Protein AF-A0A817BI21-F1 (afdb_monomer_lite)

Radius of gyration: 23.64 Å; chains: 1; bounding box: 73×53×60 Å

Sequence (277 aa):
MTYPSAGNQQHGIGDFRIPKVAMTNLSGNRINISSIYPYRGISRSNSCILHSSWGMYQCNYVSDHRMLIIESMDSDTETRRISPVAIMSNNGYIDLINGPSNHLVCNGYACRRRISTFMAIVKSGQVYQIYLTSTPPKRIRFRLINADSTIKCILALYYNSLQQIDVYANTVYMSPINRDPNSTVLKLLDQPNNLTFSSPPGANYFDRTYQLTYFVIDGNTMVELKMSPLLILNFGLPPMDPAMFYTGNIRANLAALFNISPDKIRRVSIISASNQT

Foldseek 3Di:
DDDDDPDDPCPPDDPVQPAQLVQADLVRDGHPLCVQQVAEAADADPQWDQPPVVRDTDHDPVWDKFKKKKFFPDPCQFQDAFAQKWKAWNVRYTYTWGFAAFPDPDDDSRGGTGRRITIGIHTAQIEIEIETNDADHLKMKIATEPFDQNRKYKYKYAHPDLFDKWKAKVNHTEQEPQADPPDPDGDGDPDDDPDHRPDDFRHWHQDSSSRIIITMHGNVIMMMIHGDPDDDFPQLDDDDDPCCCVVDPVLVNVCSRVVHPSVPDDDDDDDDPPPDD

pLDDT: mean 84.5, std 15.02, range [31.36, 98.62]

Secondary structure (DSSP, 8-state):
--------TTTT-SGGGS-GGGGB-TTSPBP-HHHH--EESS---TT-EEETTTTEEE--TTS-EEEEEEEE-STTTTT-----EEEEETTSEEEEEPPPPP----SSGGG-----EEEEEEESSEEEEEEESSPPPSEEEEEEES--TT-EEEEEEE-SS-S-EEEEETTEEE--TTB-TT-SS--B--------TTSPTT-EEEETTTTEEEEEEESS--EEEEE---------S-S--HHHHHHS-HHHHHHHHHT--GGG--------TT---

Structure (mmCIF, N/CA/C/O backbone):
data_AF-A0A817BI21-F1
#
_entry.id   AF-A0A817BI21-F1
#
loop_
_atom_site.group_PDB
_atom_site.id
_atom_site.type_symbol
_atom_site.label_atom_id
_atom_site.label_alt_id
_atom_site.label_comp_id
_atom_site.label_asym_id
_atom_site.label_entity_id
_atom_site.label_seq_id
_atom_site.pdbx_PDB_ins_code
_atom_site.Cartn_x
_atom_site.Cartn_y
_atom_site.Cartn_z
_atom_site.occupancy
_atom_site.B_iso_or_equiv
_atom_site.auth_seq_id
_atom_site.auth_comp_id
_atom_site.auth_asym_id
_atom_site.auth_atom_id
_atom_site.pdbx_PDB_model_num
ATOM 1 N N . MET A 1 1 ? -30.282 -30.280 -23.905 1.00 34.22 1 MET A N 1
ATOM 2 C CA . MET A 1 1 ? -29.233 -30.665 -22.936 1.00 34.22 1 MET A CA 1
ATOM 3 C C . MET A 1 1 ? -27.904 -30.637 -23.662 1.00 34.22 1 MET A C 1
ATOM 5 O O . MET A 1 1 ? -27.650 -31.517 -24.469 1.00 34.22 1 MET A O 1
ATOM 9 N N . THR A 1 2 ? -27.102 -29.603 -23.443 1.00 31.36 2 THR A N 1
ATOM 10 C CA . THR A 1 2 ? -25.761 -29.458 -24.022 1.00 31.36 2 THR A CA 1
ATOM 11 C C . THR A 1 2 ? -24.779 -29.292 -22.869 1.00 31.36 2 THR A C 1
ATOM 13 O O . THR A 1 2 ? -24.960 -28.429 -22.011 1.00 31.36 2 THR A O 1
ATOM 16 N N . TYR A 1 3 ? -23.797 -30.191 -22.808 1.00 32.75 3 TYR A N 1
ATOM 17 C CA . TYR A 1 3 ? -22.750 -30.221 -21.788 1.00 32.75 3 TYR A CA 1
ATOM 18 C C . TYR A 1 3 ? -21.817 -28.995 -21.890 1.00 32.75 3 TYR A C 1
ATOM 20 O O . TYR A 1 3 ? -21.656 -28.440 -22.980 1.00 32.75 3 TYR A O 1
ATOM 28 N N . PRO A 1 4 ? -21.213 -28.552 -20.770 1.00 47.88 4 PRO A N 1
ATOM 29 C CA . PRO A 1 4 ? -20.625 -27.225 -20.640 1.00 47.88 4 PRO A CA 1
ATOM 30 C C . PRO A 1 4 ? -19.118 -27.162 -20.943 1.00 47.88 4 PRO A C 1
ATOM 32 O O . PRO A 1 4 ? -18.382 -28.139 -20.833 1.00 47.88 4 PRO A O 1
ATOM 35 N N . SER A 1 5 ? -18.674 -25.920 -21.152 1.00 40.84 5 SER A N 1
ATOM 36 C CA . SER A 1 5 ? -17.313 -25.377 -21.006 1.00 40.84 5 SER A CA 1
ATOM 37 C C . SER A 1 5 ? -16.284 -25.665 -22.107 1.00 40.84 5 SER A C 1
ATOM 39 O O . SER A 1 5 ? -15.380 -26.483 -21.963 1.00 40.84 5 SER A O 1
ATOM 41 N N . ALA A 1 6 ? -16.295 -24.813 -23.137 1.00 41.88 6 ALA A N 1
ATOM 42 C CA . ALA A 1 6 ? -15.035 -24.310 -23.674 1.00 41.88 6 ALA A CA 1
ATOM 43 C C . ALA A 1 6 ? -14.317 -23.580 -22.523 1.00 41.88 6 ALA A C 1
ATOM 45 O O . ALA A 1 6 ? -14.737 -22.501 -22.098 1.00 41.88 6 ALA A O 1
ATOM 46 N N . GLY A 1 7 ? -13.314 -24.229 -21.929 1.00 43.22 7 GLY A N 1
ATOM 47 C CA . GLY A 1 7 ? -12.498 -23.639 -20.874 1.00 43.22 7 GLY A CA 1
ATOM 48 C C . GLY A 1 7 ? -11.941 -22.292 -21.333 1.00 43.22 7 GLY A C 1
ATOM 49 O O . GLY A 1 7 ? -11.475 -22.164 -22.463 1.00 43.22 7 GLY A O 1
ATOM 50 N N . ASN A 1 8 ? -12.025 -21.276 -20.471 1.00 51.25 8 ASN A N 1
ATOM 51 C CA . ASN A 1 8 ? -11.514 -19.941 -20.764 1.00 51.25 8 ASN A CA 1
ATOM 52 C C . ASN A 1 8 ? -10.030 -20.026 -21.194 1.00 51.25 8 ASN A C 1
ATOM 54 O O . ASN A 1 8 ? -9.162 -20.315 -20.368 1.00 51.25 8 ASN A O 1
ATOM 58 N N . GLN A 1 9 ? -9.754 -19.760 -22.478 1.00 50.59 9 GLN A N 1
ATOM 59 C CA . GLN A 1 9 ? -8.425 -19.811 -23.110 1.00 50.59 9 GLN A CA 1
ATOM 60 C C . GLN A 1 9 ? -7.447 -18.755 -22.585 1.00 50.59 9 GLN A C 1
ATOM 62 O O . GLN A 1 9 ? -6.281 -18.747 -22.955 1.00 50.59 9 GLN A O 1
ATOM 67 N N . GLN A 1 10 ? -7.881 -17.867 -21.695 1.00 57.62 10 GLN A N 1
ATOM 68 C CA . GLN A 1 10 ? -7.027 -16.819 -21.150 1.00 57.62 10 GLN A CA 1
ATOM 69 C C . GLN A 1 10 ? -5.898 -17.339 -20.242 1.00 57.62 10 GLN A C 1
ATOM 71 O O . GLN A 1 10 ? -5.155 -16.531 -19.705 1.00 57.62 10 GLN A O 1
ATOM 76 N N . HIS A 1 11 ? -5.747 -18.654 -20.022 1.00 57.16 11 HIS A N 1
ATOM 77 C CA . HIS A 1 11 ? -4.664 -19.249 -19.216 1.00 57.16 11 HIS A CA 1
ATOM 78 C C . HIS A 1 11 ? -4.472 -18.606 -17.825 1.00 57.16 11 HIS A C 1
ATOM 80 O O . HIS A 1 11 ? -3.385 -18.621 -17.255 1.00 57.16 11 HIS A O 1
ATOM 86 N N . GLY A 1 12 ? -5.532 -18.036 -17.241 1.00 56.34 12 GLY A N 1
ATOM 87 C CA . GLY A 1 12 ? -5.435 -17.340 -15.957 1.00 56.34 12 GLY A CA 1
ATOM 88 C C . GLY A 1 12 ? -4.991 -15.871 -16.033 1.00 56.34 12 GLY A C 1
ATOM 89 O O . GLY A 1 12 ? -4.840 -15.266 -14.972 1.00 56.34 12 GLY A O 1
ATOM 90 N N . ILE A 1 13 ? -4.814 -15.318 -17.235 1.00 63.06 13 ILE A N 1
ATOM 91 C CA . ILE A 1 13 ? -4.342 -13.962 -17.538 1.00 63.06 13 ILE A CA 1
ATOM 92 C C . ILE A 1 13 ? -5.545 -13.045 -17.780 1.00 63.06 13 ILE A C 1
ATOM 94 O O . ILE A 1 13 ? -6.378 -13.313 -18.639 1.00 63.06 13 ILE A O 1
ATOM 98 N N . GLY A 1 14 ? -5.649 -11.947 -17.036 1.00 72.31 14 GLY A N 1
ATOM 99 C CA . GLY A 1 14 ? -6.664 -10.926 -17.289 1.00 72.31 14 GLY A CA 1
ATOM 100 C C . GLY A 1 14 ? -7.132 -10.200 -16.037 1.00 72.31 14 GLY A C 1
ATOM 101 O O . GLY A 1 14 ? -6.882 -10.618 -14.904 1.00 72.31 14 GLY A O 1
ATOM 102 N N . ASP A 1 15 ? -7.874 -9.118 -16.262 1.00 85.00 15 ASP A N 1
ATOM 103 C CA . ASP A 1 15 ? -8.326 -8.197 -15.214 1.00 85.00 15 ASP A CA 1
ATOM 104 C C . ASP A 1 15 ? -9.239 -8.864 -14.168 1.00 85.00 15 ASP A C 1
ATOM 106 O O . ASP A 1 15 ? -9.393 -8.364 -13.059 1.00 85.00 15 ASP A O 1
ATOM 110 N N . PHE A 1 16 ? -9.801 -10.040 -14.461 1.00 84.44 16 PHE A N 1
ATOM 111 C CA . PHE A 1 16 ? -10.617 -10.810 -13.515 1.00 84.44 16 PHE A CA 1
ATOM 112 C C . PHE A 1 16 ? -9.847 -11.295 -12.271 1.00 84.44 16 PHE A C 1
ATOM 114 O O . PHE A 1 16 ? -10.470 -11.727 -11.300 1.00 84.44 16 PHE A O 1
ATOM 121 N N . ARG A 1 17 ? -8.506 -11.263 -12.296 1.00 87.44 17 ARG A N 1
ATOM 122 C CA . ARG A 1 17 ? -7.639 -11.578 -11.148 1.00 87.44 17 ARG A CA 1
ATOM 123 C C . ARG A 1 17 ? -7.382 -10.381 -10.233 1.00 87.44 17 ARG A C 1
ATOM 125 O O . ARG A 1 17 ? -6.886 -10.583 -9.126 1.00 87.44 17 ARG A O 1
ATOM 132 N N . ILE A 1 18 ? -7.708 -9.168 -10.678 1.00 91.75 18 ILE A N 1
ATOM 133 C CA . ILE A 1 18 ? -7.577 -7.956 -9.869 1.00 91.75 18 ILE A CA 1
ATOM 134 C C . ILE A 1 18 ? -8.556 -8.072 -8.686 1.00 91.75 18 ILE A C 1
ATOM 136 O O . ILE A 1 18 ? -9.708 -8.475 -8.887 1.00 91.75 18 ILE A O 1
ATOM 140 N N . PRO A 1 19 ? -8.135 -7.766 -7.445 1.00 92.38 19 PRO A N 1
ATOM 141 C CA . PRO A 1 19 ? -9.027 -7.761 -6.293 1.00 92.38 19 PRO A CA 1
ATOM 142 C C . PRO A 1 19 ? -10.287 -6.937 -6.559 1.00 92.38 19 PRO A C 1
ATOM 144 O O . PRO A 1 19 ? -10.213 -5.807 -7.033 1.00 92.38 19 PRO A O 1
ATOM 147 N N . LYS A 1 20 ? -11.460 -7.496 -6.235 1.00 90.88 20 LYS A N 1
ATOM 148 C CA . LYS A 1 20 ? -12.757 -6.859 -6.529 1.00 90.88 20 LYS A CA 1
ATOM 149 C C . LYS A 1 20 ? -12.852 -5.444 -5.958 1.00 90.88 20 LYS A C 1
ATOM 151 O O . LYS A 1 20 ? -13.323 -4.557 -6.656 1.00 90.88 20 LYS A O 1
ATOM 156 N N . VAL A 1 21 ? -12.341 -5.252 -4.742 1.00 91.06 21 VAL A N 1
ATOM 157 C CA . VAL A 1 21 ? -12.307 -3.961 -4.036 1.00 91.06 21 VAL A CA 1
ATOM 158 C C . VAL A 1 21 ? -11.523 -2.880 -4.788 1.00 91.06 21 VAL A C 1
ATOM 160 O O . VAL A 1 21 ? -11.888 -1.715 -4.721 1.00 91.06 21 VAL A O 1
ATOM 163 N N . ALA A 1 22 ? -10.507 -3.257 -5.570 1.00 92.94 22 ALA A N 1
ATOM 164 C CA . ALA A 1 22 ? -9.743 -2.329 -6.405 1.00 92.94 22 ALA A CA 1
ATOM 165 C C . ALA A 1 22 ? -10.491 -1.922 -7.689 1.00 92.94 22 ALA A C 1
ATOM 167 O O . ALA A 1 22 ? -10.121 -0.961 -8.356 1.00 92.94 22 ALA A O 1
ATOM 168 N N . MET A 1 23 ? -11.539 -2.663 -8.059 1.00 91.94 23 MET A N 1
ATOM 169 C CA . MET A 1 23 ? -12.369 -2.407 -9.239 1.00 91.94 23 MET A CA 1
ATOM 170 C C . MET A 1 23 ? -13.731 -1.809 -8.879 1.00 91.94 23 MET A C 1
ATOM 172 O O . MET A 1 23 ? -14.614 -1.768 -9.733 1.00 91.94 23 MET A O 1
ATOM 176 N N . THR A 1 24 ? -13.935 -1.376 -7.638 1.00 91.38 24 THR A N 1
ATOM 177 C CA . THR A 1 24 ? -15.203 -0.814 -7.157 1.00 91.38 24 THR A CA 1
ATOM 178 C C . THR A 1 24 ? -14.974 0.557 -6.551 1.00 91.38 24 THR A C 1
ATOM 180 O O . THR A 1 24 ? -14.025 0.744 -5.797 1.00 91.38 24 THR A O 1
ATOM 183 N N . ASN A 1 25 ? -15.843 1.514 -6.864 1.00 88.50 25 ASN A N 1
ATOM 184 C CA . ASN A 1 25 ? -15.809 2.829 -6.230 1.00 88.50 25 ASN A CA 1
ATOM 185 C C . ASN A 1 25 ? -16.549 2.824 -4.881 1.00 88.50 25 ASN A C 1
ATOM 187 O O . ASN A 1 25 ? -17.174 1.833 -4.501 1.00 88.50 25 ASN A O 1
ATOM 191 N N . LEU A 1 26 ? -16.521 3.961 -4.180 1.00 87.19 26 LEU A N 1
ATOM 192 C CA . LEU A 1 26 ? -17.195 4.145 -2.887 1.00 87.19 26 LEU A CA 1
ATOM 193 C C . LEU A 1 26 ? -18.717 3.928 -2.946 1.00 87.19 26 LEU A C 1
ATOM 195 O O . LEU A 1 26 ? -19.329 3.579 -1.943 1.00 87.19 26 LEU A O 1
ATOM 199 N N . SER A 1 27 ? -19.334 4.108 -4.117 1.00 88.50 27 SER A N 1
ATOM 200 C CA . SER A 1 27 ? -20.764 3.854 -4.344 1.00 88.50 27 SER A CA 1
ATOM 201 C C . SER A 1 27 ? -21.075 2.388 -4.676 1.00 88.50 27 SER A C 1
ATOM 203 O O . SER A 1 27 ? -22.228 2.059 -4.938 1.00 88.50 27 SER A O 1
ATOM 205 N N . GLY A 1 28 ? -20.066 1.510 -4.709 1.00 85.06 28 GLY A N 1
ATOM 206 C CA . GLY A 1 28 ? -20.208 0.095 -5.060 1.00 85.06 28 GLY A CA 1
ATOM 207 C C . GLY A 1 28 ? -20.288 -0.188 -6.564 1.00 85.06 28 GLY A C 1
ATOM 208 O O . GLY A 1 28 ? -20.456 -1.340 -6.962 1.00 85.06 28 GLY A O 1
ATOM 209 N N . ASN A 1 29 ? -20.135 0.829 -7.416 1.00 90.44 29 ASN A N 1
ATOM 210 C CA . ASN A 1 29 ? -20.144 0.659 -8.865 1.00 90.44 29 ASN A CA 1
ATOM 211 C C . ASN A 1 29 ? -18.785 0.169 -9.364 1.00 90.44 29 ASN A C 1
ATOM 213 O O . ASN A 1 29 ? -17.731 0.585 -8.874 1.00 90.44 29 ASN A O 1
ATOM 217 N N . ARG A 1 30 ? -18.810 -0.692 -10.385 1.00 90.44 30 ARG A N 1
ATOM 218 C CA . ARG A 1 30 ? -17.592 -1.186 -11.027 1.00 90.44 30 ARG A CA 1
ATOM 219 C C . ARG A 1 30 ? -16.899 -0.058 -11.792 1.00 90.44 30 ARG A C 1
ATOM 221 O O . ARG A 1 30 ? -17.518 0.625 -12.601 1.00 90.44 30 ARG A O 1
ATOM 228 N N . ILE A 1 31 ? -15.603 0.087 -11.568 1.00 90.75 31 ILE A N 1
ATOM 229 C CA . ILE A 1 31 ? -14.735 1.034 -12.258 1.00 90.75 31 ILE A CA 1
ATOM 230 C C . ILE A 1 31 ? -14.170 0.368 -13.517 1.00 90.75 31 ILE A C 1
ATOM 232 O O . ILE A 1 31 ? -13.805 -0.813 -13.502 1.00 90.75 31 ILE A O 1
ATOM 236 N N . ASN A 1 32 ? -14.060 1.127 -14.611 1.00 90.56 32 ASN A N 1
ATOM 237 C CA . ASN A 1 32 ? -13.316 0.685 -15.785 1.00 90.56 32 ASN A CA 1
ATOM 238 C C . ASN A 1 32 ? -11.808 0.728 -15.495 1.00 90.56 32 ASN A C 1
ATOM 240 O O . ASN A 1 32 ? -11.146 1.747 -15.698 1.00 90.56 32 ASN A O 1
ATOM 244 N N . ILE A 1 33 ? -11.273 -0.395 -15.015 1.00 90.94 33 ILE A N 1
ATOM 245 C CA . ILE A 1 33 ? -9.883 -0.490 -14.565 1.00 90.94 33 ILE A CA 1
ATOM 246 C C . ILE A 1 33 ? -8.877 -0.171 -15.675 1.00 90.94 33 ILE A C 1
ATOM 248 O O . ILE A 1 33 ? -7.870 0.473 -15.410 1.00 90.94 33 ILE A O 1
ATOM 252 N N . SER A 1 34 ? -9.187 -0.525 -16.925 1.00 90.81 34 SER A N 1
ATOM 253 C CA . SER A 1 34 ? -8.314 -0.260 -18.073 1.00 90.81 34 SER A CA 1
ATOM 254 C C . SER A 1 34 ? -8.233 1.225 -18.441 1.00 90.81 34 SER A C 1
ATOM 256 O O . SER A 1 34 ? -7.288 1.625 -19.109 1.00 90.81 34 SER A O 1
ATOM 258 N N . SER A 1 35 ? -9.182 2.051 -17.986 1.00 91.19 35 SER A N 1
ATOM 259 C CA . SER A 1 35 ? -9.121 3.505 -18.172 1.00 91.19 35 SER A CA 1
ATOM 260 C C . SER A 1 35 ? -8.203 4.191 -17.160 1.00 91.19 35 SER A C 1
ATOM 262 O O . SER A 1 35 ? -7.599 5.204 -17.490 1.00 91.19 35 SER A O 1
ATOM 264 N N . ILE A 1 36 ? -8.135 3.682 -15.927 1.00 92.31 36 ILE A N 1
ATOM 265 C CA . ILE A 1 36 ? -7.360 4.303 -14.837 1.00 92.31 36 ILE A CA 1
ATOM 266 C C . ILE A 1 36 ? -5.953 3.706 -14.771 1.00 92.31 36 ILE A C 1
ATOM 268 O O . ILE A 1 36 ? -4.973 4.411 -14.554 1.00 92.31 36 ILE A O 1
ATOM 272 N N . TYR A 1 37 ? -5.857 2.402 -15.013 1.00 94.38 37 TYR A N 1
ATOM 273 C CA . TYR A 1 37 ? -4.616 1.653 -15.053 1.00 94.38 37 TYR A CA 1
ATOM 274 C C . TYR A 1 37 ? -4.491 0.941 -16.405 1.00 94.38 37 TYR A C 1
ATOM 276 O O . TYR A 1 37 ? -4.782 -0.255 -16.517 1.00 94.38 37 TYR A O 1
ATOM 284 N N . PRO A 1 38 ? -4.105 1.662 -17.469 1.00 93.62 38 PRO A N 1
ATOM 285 C CA . PRO A 1 38 ? -4.005 1.090 -18.810 1.00 93.62 38 PRO A CA 1
ATOM 286 C C . PRO A 1 38 ? -2.820 0.128 -18.972 1.00 93.62 38 PRO A C 1
ATOM 288 O O . PRO A 1 38 ? -2.823 -0.697 -19.883 1.00 93.62 38 PRO A O 1
ATOM 291 N N . TYR A 1 39 ? -1.817 0.182 -18.092 1.00 93.06 39 TYR A N 1
ATOM 292 C CA . TYR A 1 39 ? -0.579 -0.578 -18.248 1.00 93.06 39 TYR A CA 1
ATOM 293 C C . TYR A 1 39 ? -0.536 -1.805 -17.325 1.00 93.06 39 TYR A C 1
ATOM 295 O O . TYR A 1 39 ? -1.072 -1.802 -16.216 1.00 93.06 39 TYR A O 1
ATOM 303 N N . ARG A 1 40 ? 0.091 -2.892 -17.789 1.00 91.06 40 ARG A N 1
ATOM 304 C CA . ARG A 1 40 ? 0.228 -4.156 -17.043 1.00 91.06 40 ARG A CA 1
ATOM 305 C C . ARG A 1 40 ? 1.691 -4.430 -16.681 1.00 91.06 40 ARG A C 1
ATOM 307 O O . ARG A 1 40 ? 2.604 -4.044 -17.417 1.00 91.06 40 ARG A O 1
ATOM 314 N N . GLY A 1 41 ? 1.893 -5.119 -15.562 1.00 92.00 41 GLY A N 1
ATOM 315 C CA . GLY A 1 41 ? 3.197 -5.479 -15.012 1.00 92.00 41 GLY A CA 1
ATOM 316 C C . GLY A 1 41 ? 3.834 -4.366 -14.180 1.00 92.00 41 GLY A C 1
ATOM 317 O O . GLY A 1 41 ? 3.176 -3.414 -13.766 1.00 92.00 41 GLY A O 1
ATOM 318 N N . ILE A 1 42 ? 5.139 -4.500 -13.956 1.00 93.88 42 ILE A N 1
ATOM 319 C CA . ILE A 1 42 ? 5.941 -3.622 -13.096 1.00 93.88 42 ILE A CA 1
ATOM 320 C C . ILE A 1 42 ? 5.878 -2.167 -13.584 1.00 93.88 42 ILE A C 1
ATOM 322 O O . ILE A 1 42 ? 5.973 -1.896 -14.789 1.00 93.88 42 ILE A O 1
ATOM 326 N N . SER A 1 43 ? 5.752 -1.234 -12.633 1.00 94.19 43 SER A N 1
ATOM 327 C CA . SER A 1 43 ? 5.747 0.209 -12.897 1.00 94.19 43 SER A CA 1
ATOM 328 C C . SER A 1 43 ? 7.053 0.665 -13.542 1.00 94.19 43 SER A C 1
ATOM 330 O O . SER A 1 43 ? 8.153 0.302 -13.115 1.00 94.19 43 SER A O 1
ATOM 332 N N . ARG A 1 44 ? 6.932 1.468 -14.599 1.00 91.75 44 ARG A N 1
ATOM 333 C CA . ARG A 1 44 ? 8.049 1.880 -15.453 1.00 91.75 44 ARG A CA 1
ATOM 334 C C . ARG A 1 44 ? 8.026 3.378 -15.712 1.00 91.75 44 ARG A C 1
ATOM 336 O O . ARG A 1 44 ? 6.991 4.034 -15.621 1.00 91.75 44 ARG A O 1
ATOM 343 N N . SER A 1 45 ? 9.198 3.914 -16.028 1.00 87.00 45 SER A N 1
ATOM 344 C CA . SER A 1 45 ? 9.347 5.272 -16.552 1.00 87.00 45 SER A CA 1
ATOM 345 C C . SER A 1 45 ? 9.142 5.282 -18.064 1.00 87.00 45 SER A C 1
ATOM 347 O O . SER A 1 45 ? 9.377 4.275 -18.729 1.00 87.00 45 SER A O 1
ATOM 349 N N . ASN A 1 46 ? 8.813 6.446 -18.621 1.00 85.62 46 ASN A N 1
ATOM 350 C CA . ASN A 1 46 ? 8.708 6.629 -20.075 1.00 85.62 46 ASN A CA 1
ATOM 351 C C . ASN A 1 46 ? 10.052 6.444 -20.807 1.00 85.62 46 ASN A C 1
ATOM 353 O O . ASN A 1 46 ? 10.070 6.306 -22.022 1.00 85.62 46 ASN A O 1
ATOM 357 N N . SER A 1 47 ? 11.173 6.424 -20.077 1.00 87.06 47 SER A N 1
ATOM 358 C CA . SER A 1 47 ? 12.510 6.128 -20.600 1.00 87.06 47 SER A CA 1
ATOM 359 C C . SER A 1 47 ? 12.781 4.635 -20.829 1.00 87.06 47 SER A C 1
ATOM 361 O O . SER A 1 47 ? 13.840 4.296 -21.351 1.00 87.06 47 SER A O 1
ATOM 363 N N . CYS A 1 48 ? 11.887 3.735 -20.409 1.00 90.19 48 CYS A N 1
ATOM 364 C CA . CYS A 1 48 ? 12.071 2.299 -20.602 1.00 90.19 48 CYS A CA 1
ATOM 365 C C . CYS A 1 48 ? 11.716 1.886 -22.038 1.00 90.19 48 CYS A C 1
ATOM 367 O O . CYS A 1 48 ? 10.612 2.160 -22.508 1.00 90.19 48 CYS A O 1
ATOM 369 N N . ILE A 1 49 ? 12.614 1.161 -22.704 1.00 91.69 49 ILE A N 1
ATOM 370 C CA . ILE A 1 49 ? 12.471 0.739 -24.103 1.00 91.69 49 ILE A CA 1
ATOM 371 C C . ILE A 1 49 ? 12.101 -0.745 -24.151 1.00 91.69 49 ILE A C 1
ATOM 373 O O . ILE A 1 49 ? 12.728 -1.566 -23.483 1.00 91.69 49 ILE A O 1
ATOM 377 N N . LEU A 1 50 ? 11.076 -1.103 -24.930 1.00 91.56 50 LEU A N 1
ATOM 378 C CA . LEU A 1 50 ? 10.734 -2.503 -25.188 1.00 91.56 50 LEU A CA 1
ATOM 379 C C . LEU A 1 50 ? 11.696 -3.086 -26.227 1.00 91.56 50 LEU A C 1
ATOM 381 O O . LEU A 1 50 ? 11.702 -2.651 -27.377 1.00 91.56 50 LEU A O 1
ATOM 385 N N . HIS A 1 51 ? 12.431 -4.126 -25.848 1.00 93.75 51 HIS A N 1
ATOM 386 C CA . HIS A 1 51 ? 13.194 -4.949 -26.778 1.00 93.75 51 HIS A CA 1
ATOM 387 C C . HIS A 1 51 ? 12.339 -6.155 -27.172 1.00 93.75 51 HIS A C 1
ATOM 389 O O . HIS A 1 51 ? 12.271 -7.152 -26.450 1.00 93.75 51 HIS A O 1
ATOM 395 N N . SER A 1 52 ? 11.645 -6.054 -28.310 1.00 93.19 52 SER A N 1
ATOM 396 C CA . SER A 1 52 ? 10.699 -7.079 -28.782 1.00 93.19 52 SER A CA 1
ATOM 397 C C . SER A 1 52 ? 11.347 -8.451 -28.976 1.00 93.19 52 SER A C 1
ATOM 399 O O . SER A 1 52 ? 10.731 -9.460 -28.649 1.00 93.19 52 SER A O 1
ATOM 401 N N . SER A 1 53 ? 12.607 -8.491 -29.418 1.00 94.81 53 SER A N 1
ATOM 402 C CA . SER A 1 53 ? 13.403 -9.717 -29.564 1.00 94.81 53 SER A CA 1
ATOM 403 C C . SER A 1 53 ? 13.647 -10.458 -28.246 1.00 94.81 53 SER A C 1
ATOM 405 O O . SER A 1 53 ? 13.914 -11.655 -28.258 1.00 94.81 53 SER A O 1
ATOM 407 N N . TRP A 1 54 ? 13.569 -9.758 -27.116 1.00 92.31 54 TRP A N 1
ATOM 408 C CA . TRP A 1 54 ? 13.796 -10.306 -25.780 1.00 92.31 54 TRP A CA 1
ATOM 409 C C . TRP A 1 54 ? 12.498 -10.475 -24.984 1.00 92.31 54 TRP A C 1
ATOM 411 O O . TRP A 1 54 ? 12.497 -11.108 -23.931 1.00 92.31 54 TRP A O 1
ATOM 421 N N . GLY A 1 55 ? 11.404 -9.857 -25.440 1.00 88.62 55 GLY A N 1
ATOM 422 C CA . GLY A 1 55 ? 10.150 -9.791 -24.691 1.00 88.62 55 GLY A CA 1
ATOM 423 C C . GLY A 1 55 ? 10.269 -9.031 -23.364 1.00 88.62 55 GLY A C 1
ATOM 424 O O . GLY A 1 55 ? 9.500 -9.297 -22.443 1.00 88.62 55 GLY A O 1
ATOM 425 N N . MET A 1 56 ? 11.226 -8.103 -23.239 1.00 89.19 56 MET A N 1
ATOM 426 C CA . MET A 1 56 ? 11.498 -7.382 -21.989 1.00 89.19 56 MET A CA 1
ATOM 427 C C . MET A 1 56 ? 11.712 -5.885 -22.206 1.00 89.19 56 MET A C 1
ATOM 429 O O . MET A 1 56 ? 12.084 -5.434 -23.290 1.00 89.19 56 MET A O 1
ATOM 433 N N . TYR A 1 57 ? 11.499 -5.116 -21.142 1.00 90.00 57 TYR A N 1
ATOM 434 C CA . TYR A 1 57 ? 11.815 -3.694 -21.116 1.00 90.00 57 TYR A CA 1
ATOM 435 C C . TYR A 1 57 ? 13.207 -3.475 -20.535 1.00 90.00 57 TYR A C 1
ATOM 437 O O . TYR A 1 57 ? 13.505 -3.957 -19.445 1.00 90.00 57 TYR A O 1
ATOM 445 N N . GLN A 1 58 ? 14.018 -2.688 -21.230 1.00 90.38 58 GLN A N 1
ATOM 446 C CA . GLN A 1 58 ? 15.259 -2.147 -20.703 1.00 90.38 58 GLN A CA 1
ATOM 447 C C . GLN A 1 58 ? 14.985 -0.739 -20.174 1.00 90.38 58 GLN A C 1
ATOM 449 O O . GLN A 1 58 ? 14.638 0.169 -20.929 1.00 90.38 58 GLN A O 1
ATOM 454 N N . CYS A 1 59 ? 15.113 -0.559 -18.863 1.00 88.31 59 CYS A N 1
ATOM 455 C CA . CYS A 1 59 ? 15.017 0.745 -18.215 1.00 88.31 59 CYS A CA 1
ATOM 456 C C . CYS A 1 59 ? 16.417 1.316 -17.976 1.00 88.31 59 CYS A C 1
ATOM 458 O O . CYS A 1 59 ? 17.355 0.580 -17.679 1.00 88.31 59 CYS A O 1
ATOM 460 N N . ASN A 1 60 ? 16.559 2.635 -18.103 1.00 81.50 60 ASN A N 1
ATOM 461 C CA . ASN A 1 60 ? 17.806 3.321 -17.778 1.00 81.50 60 ASN A CA 1
ATOM 462 C C . ASN A 1 60 ? 18.042 3.389 -16.257 1.00 81.50 60 ASN A C 1
ATOM 464 O O . ASN A 1 60 ? 17.104 3.298 -15.466 1.00 81.50 60 ASN A O 1
ATOM 468 N N . TYR A 1 61 ? 19.293 3.648 -15.863 1.00 71.25 61 TYR A N 1
ATOM 469 C CA . TYR A 1 61 ? 19.733 3.761 -14.462 1.00 71.25 61 TYR A CA 1
ATOM 470 C C . TYR A 1 61 ? 19.041 4.873 -13.650 1.00 71.25 61 TYR A C 1
ATOM 472 O O . TYR A 1 61 ? 19.221 4.953 -12.446 1.00 71.25 61 TYR A O 1
ATOM 480 N N . VAL A 1 62 ? 18.239 5.733 -14.290 1.00 71.06 62 VAL A N 1
ATOM 481 C CA . VAL A 1 62 ? 17.443 6.778 -13.618 1.00 71.06 62 VAL A CA 1
ATOM 482 C C . VAL A 1 62 ? 16.249 6.177 -12.862 1.00 71.06 62 VAL A C 1
ATOM 484 O O . VAL A 1 62 ? 15.689 6.804 -11.968 1.00 71.06 62 VAL A O 1
ATOM 487 N N . SER A 1 63 ? 15.818 4.968 -13.232 1.00 76.75 63 SER A N 1
ATOM 488 C CA . SER A 1 63 ? 14.728 4.268 -12.554 1.00 76.75 63 SER A CA 1
ATOM 489 C C . SER A 1 63 ? 15.295 3.196 -11.637 1.00 76.75 63 SER A C 1
ATOM 491 O O . SER A 1 63 ? 15.625 2.106 -12.093 1.00 76.75 63 SER A O 1
ATOM 493 N N . ASP A 1 64 ? 15.381 3.492 -10.342 1.00 88.88 64 ASP A N 1
ATOM 494 C CA . ASP A 1 64 ? 15.762 2.486 -9.356 1.00 88.88 64 ASP A CA 1
ATOM 495 C C . ASP A 1 64 ? 14.580 1.585 -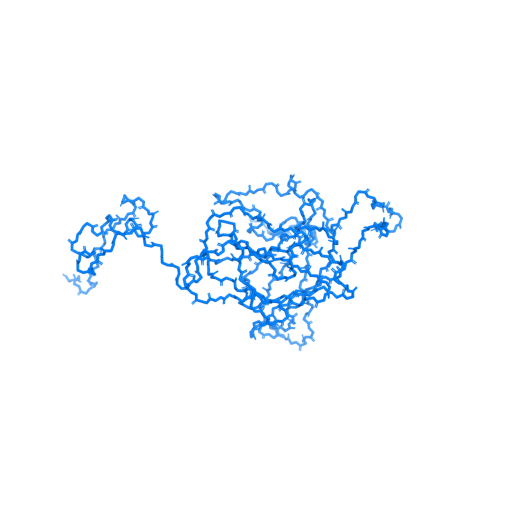9.015 1.00 88.88 64 ASP A C 1
ATOM 497 O O . ASP A 1 64 ? 13.642 1.975 -8.311 1.00 88.88 64 ASP A O 1
ATOM 501 N N . HIS A 1 65 ? 14.643 0.353 -9.510 1.00 93.19 65 HIS A N 1
ATOM 502 C CA . HIS A 1 65 ? 13.743 -0.722 -9.121 1.00 93.19 65 HIS A CA 1
ATOM 503 C C . HIS A 1 65 ? 14.337 -1.522 -7.963 1.00 93.19 65 HIS A C 1
ATOM 505 O O . HIS A 1 65 ? 15.519 -1.881 -7.963 1.00 93.19 65 HIS A O 1
ATOM 511 N N . ARG A 1 66 ? 13.506 -1.829 -6.969 1.00 94.75 66 ARG A N 1
ATOM 512 C CA . ARG A 1 66 ? 13.861 -2.666 -5.820 1.00 94.75 66 ARG A CA 1
ATOM 513 C C . ARG A 1 66 ? 12.768 -3.679 -5.543 1.00 94.75 66 ARG A C 1
ATOM 515 O O . ARG A 1 66 ? 11.611 -3.494 -5.920 1.00 94.75 66 ARG A O 1
ATOM 522 N N . MET A 1 67 ? 13.154 -4.771 -4.894 1.00 96.38 67 MET A N 1
ATOM 523 C CA . MET A 1 67 ? 12.204 -5.791 -4.483 1.00 96.38 67 MET A CA 1
ATOM 524 C C . MET A 1 67 ? 11.545 -5.364 -3.170 1.00 96.38 67 MET A C 1
ATOM 526 O O . MET A 1 67 ? 12.220 -5.119 -2.169 1.00 96.38 67 MET A O 1
ATOM 530 N N . LEU A 1 68 ? 10.220 -5.271 -3.201 1.00 97.94 68 LEU A N 1
ATOM 531 C CA . LEU A 1 68 ? 9.357 -5.094 -2.047 1.00 97.94 68 LEU A CA 1
ATOM 532 C C . LEU A 1 68 ? 8.916 -6.469 -1.551 1.00 97.94 68 LEU A C 1
ATOM 534 O O . LEU A 1 68 ? 8.252 -7.222 -2.264 1.00 97.94 68 LEU A O 1
ATOM 538 N N . ILE A 1 69 ? 9.274 -6.763 -0.311 1.00 97.50 69 ILE A N 1
ATOM 539 C CA . ILE A 1 69 ? 8.855 -7.944 0.427 1.00 97.50 69 ILE A CA 1
ATOM 540 C C . ILE A 1 69 ? 7.610 -7.587 1.236 1.00 97.50 69 ILE A C 1
ATOM 542 O O . ILE A 1 69 ? 7.613 -6.591 1.961 1.00 97.50 69 ILE A O 1
ATOM 546 N N . ILE A 1 70 ? 6.554 -8.386 1.088 1.00 97.62 70 ILE A N 1
ATOM 547 C CA . ILE A 1 70 ? 5.274 -8.244 1.791 1.00 97.62 70 ILE A CA 1
ATOM 548 C C . ILE A 1 70 ? 4.984 -9.560 2.505 1.00 97.62 70 ILE A C 1
ATOM 550 O O . ILE A 1 70 ? 4.880 -10.592 1.846 1.00 97.62 70 ILE A O 1
ATOM 554 N N . GLU A 1 71 ? 4.828 -9.544 3.824 1.00 95.81 71 GLU A N 1
ATOM 555 C CA . GLU A 1 71 ? 4.737 -10.770 4.626 1.00 95.81 71 GLU A CA 1
ATOM 556 C C . GLU A 1 71 ? 3.560 -10.729 5.587 1.00 95.81 71 GLU A C 1
ATOM 558 O O . GLU A 1 71 ? 3.415 -9.786 6.366 1.00 95.81 71 GLU A O 1
ATOM 563 N N . SER A 1 72 ? 2.733 -11.774 5.575 1.00 95.44 72 SER A N 1
ATOM 564 C CA . SER A 1 72 ? 1.762 -11.992 6.646 1.00 95.44 72 SER A CA 1
ATOM 565 C C . SER A 1 72 ? 2.482 -12.481 7.900 1.00 95.44 72 SER A C 1
ATOM 567 O O . SER A 1 72 ? 3.170 -13.501 7.870 1.00 95.44 72 SER A O 1
ATOM 569 N N . MET A 1 73 ? 2.271 -11.783 9.011 1.00 95.50 73 MET A N 1
ATOM 570 C CA . MET A 1 73 ? 2.827 -12.109 10.328 1.00 95.50 73 MET A CA 1
ATOM 571 C C . MET A 1 73 ? 1.764 -12.702 11.271 1.00 95.50 73 MET A C 1
ATOM 573 O O . MET A 1 73 ? 1.984 -12.807 12.479 1.00 95.50 73 MET A O 1
ATOM 577 N N . ASP A 1 74 ? 0.591 -13.049 10.738 1.00 94.25 74 ASP A N 1
ATOM 578 C CA . ASP A 1 74 ? -0.458 -13.740 11.487 1.00 94.25 74 ASP A CA 1
ATOM 579 C C . ASP A 1 74 ? -0.082 -15.208 11.740 1.00 94.25 74 ASP A C 1
ATOM 581 O O . ASP A 1 74 ? 0.695 -15.813 11.001 1.00 94.25 74 ASP A O 1
ATOM 585 N N . SER A 1 75 ? -0.687 -15.822 12.760 1.00 91.75 75 SER A N 1
ATOM 586 C CA . SER A 1 75 ? -0.453 -17.234 13.103 1.00 91.75 75 SER A CA 1
ATOM 587 C C . SER A 1 75 ? -0.836 -18.209 11.985 1.00 91.75 75 SER A C 1
ATOM 589 O O . SER A 1 75 ? -0.344 -19.332 11.949 1.00 91.75 75 SER A O 1
ATOM 591 N N . ASP A 1 76 ? -1.708 -17.787 11.068 1.00 89.56 76 ASP A N 1
ATOM 592 C CA . ASP A 1 76 ? -2.161 -18.561 9.917 1.00 89.56 76 ASP A CA 1
ATOM 593 C C . ASP A 1 76 ? -1.357 -18.283 8.633 1.00 89.56 76 ASP A C 1
ATOM 595 O O . ASP A 1 76 ? -1.790 -18.704 7.558 1.00 89.56 76 ASP A O 1
ATOM 599 N N . THR A 1 77 ? -0.193 -17.617 8.730 1.00 89.31 77 THR A N 1
ATOM 600 C CA . THR A 1 77 ? 0.645 -17.193 7.587 1.00 89.31 77 THR A CA 1
ATOM 601 C C . THR A 1 77 ? 0.931 -18.305 6.577 1.00 89.31 77 THR A C 1
ATOM 603 O O . THR A 1 77 ? 0.984 -18.050 5.378 1.00 89.31 77 THR A O 1
ATOM 606 N N . GLU A 1 78 ? 1.039 -19.557 7.023 1.00 87.00 78 GLU A N 1
ATOM 607 C CA . GLU A 1 78 ? 1.294 -20.693 6.136 1.00 87.00 78 GLU A CA 1
ATOM 608 C C . GLU A 1 78 ? 0.036 -21.240 5.447 1.00 87.00 78 GLU A C 1
ATOM 610 O O . GLU A 1 78 ? 0.130 -21.942 4.446 1.00 87.00 78 GLU A O 1
ATOM 615 N N . THR A 1 79 ? -1.155 -20.981 5.978 1.00 85.31 79 THR A N 1
ATOM 616 C CA . THR A 1 79 ? -2.383 -21.687 5.565 1.00 85.31 79 THR A CA 1
ATOM 617 C C . THR A 1 79 ? -3.368 -20.780 4.840 1.00 85.31 79 THR A C 1
ATOM 619 O O . THR A 1 79 ? -4.041 -21.217 3.899 1.00 85.31 79 THR A O 1
ATOM 622 N N . ARG A 1 80 ? -3.438 -19.498 5.216 1.00 86.88 80 ARG A N 1
ATOM 623 C CA . ARG A 1 80 ? -4.336 -18.540 4.576 1.00 86.88 80 ARG A CA 1
ATOM 624 C C . ARG A 1 80 ? -3.755 -18.060 3.255 1.00 86.88 80 ARG A C 1
ATOM 626 O O . ARG A 1 80 ? -2.676 -17.488 3.178 1.00 86.88 80 ARG A O 1
ATOM 633 N N . ARG A 1 81 ? -4.538 -18.212 2.189 1.00 87.56 81 ARG A N 1
ATOM 634 C CA . ARG A 1 81 ? -4.225 -17.610 0.892 1.00 87.56 81 ARG A CA 1
ATOM 635 C C . ARG A 1 81 ? -4.727 -16.167 0.854 1.00 87.56 81 ARG A C 1
ATOM 637 O O . ARG A 1 81 ? -5.934 -15.947 0.904 1.00 87.56 81 ARG A O 1
ATOM 644 N N . ILE A 1 82 ? -3.813 -15.214 0.674 1.00 89.69 82 ILE A N 1
ATOM 645 C CA . ILE A 1 82 ? -4.141 -13.790 0.450 1.00 89.69 82 ILE A CA 1
ATOM 646 C C . ILE A 1 82 ? -3.841 -13.294 -0.976 1.00 89.69 82 ILE A C 1
ATOM 648 O O . ILE A 1 82 ? -4.006 -12.114 -1.273 1.00 89.69 82 ILE A O 1
ATOM 652 N N . SER A 1 83 ? -3.445 -14.211 -1.867 1.00 88.69 83 SER A N 1
ATOM 653 C CA . SER A 1 83 ? -3.034 -13.933 -3.246 1.00 88.69 83 SER A CA 1
ATOM 654 C C . SER A 1 83 ? -4.098 -14.222 -4.311 1.00 88.69 83 SER A C 1
ATOM 656 O O . SER A 1 83 ? -4.853 -15.196 -4.161 1.00 88.69 83 SER A O 1
ATOM 658 N N . PRO A 1 84 ? -4.079 -13.505 -5.455 1.00 90.81 84 PRO A N 1
ATOM 659 C CA . PRO A 1 84 ? -3.091 -12.492 -5.866 1.00 90.81 84 PRO A CA 1
ATOM 660 C C . PRO A 1 84 ? -3.030 -11.228 -4.999 1.00 90.81 84 PRO A C 1
ATOM 662 O O . PRO A 1 84 ? -4.022 -10.862 -4.368 1.00 90.81 84 PRO A O 1
ATOM 665 N N . VAL 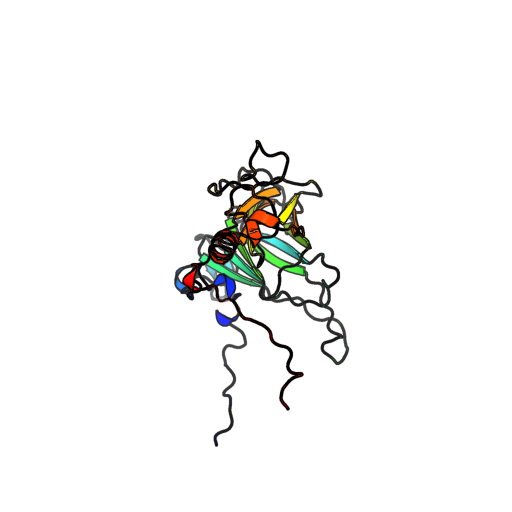A 1 85 ? -1.856 -10.595 -4.983 1.00 94.69 85 VAL A N 1
ATOM 666 C CA . VAL A 1 85 ? -1.624 -9.255 -4.429 1.00 94.69 85 VAL A CA 1
ATOM 667 C C . VAL A 1 85 ? -1.497 -8.294 -5.603 1.00 94.69 85 VAL A C 1
ATOM 669 O O . VAL A 1 85 ? -0.603 -8.456 -6.430 1.00 94.69 85 VAL A O 1
ATOM 672 N N . ALA A 1 86 ? -2.400 -7.323 -5.705 1.00 96.19 86 ALA A N 1
ATOM 673 C CA . ALA A 1 86 ? -2.318 -6.286 -6.724 1.00 96.19 86 ALA A CA 1
ATOM 674 C C . ALA A 1 86 ? -1.475 -5.118 -6.224 1.00 96.19 86 ALA A C 1
ATOM 676 O O . ALA A 1 86 ? -1.772 -4.560 -5.170 1.00 96.19 86 ALA A O 1
ATOM 677 N N . ILE A 1 87 ? -0.459 -4.751 -6.999 1.00 97.62 87 ILE A N 1
ATOM 678 C CA . ILE A 1 87 ? 0.414 -3.599 -6.790 1.00 97.62 87 ILE A CA 1
ATOM 679 C C . ILE A 1 87 ? 0.076 -2.577 -7.874 1.00 97.62 87 ILE A C 1
ATOM 681 O O . ILE A 1 87 ? 0.354 -2.786 -9.054 1.00 97.62 87 ILE A O 1
ATOM 685 N N . MET A 1 88 ? -0.581 -1.492 -7.478 1.00 97.44 88 MET A N 1
ATOM 686 C CA . MET A 1 88 ? -1.203 -0.532 -8.387 1.00 97.44 88 MET A CA 1
ATOM 687 C C . MET A 1 88 ? -0.502 0.816 -8.269 1.00 97.44 88 MET A C 1
ATOM 689 O O . MET A 1 88 ? -0.626 1.501 -7.258 1.00 97.44 88 MET A O 1
ATOM 693 N N . SER A 1 89 ? 0.264 1.193 -9.286 1.00 97.12 89 SER A N 1
ATOM 694 C CA . SER A 1 89 ? 1.098 2.395 -9.260 1.00 97.12 89 SER A CA 1
ATOM 695 C C . SER A 1 89 ? 0.333 3.631 -9.727 1.00 97.12 89 SER A C 1
ATOM 697 O O . SER A 1 89 ? -0.457 3.559 -10.666 1.00 97.12 89 SER A O 1
ATOM 699 N N . ASN A 1 90 ? 0.599 4.787 -9.122 1.00 95.31 90 ASN A N 1
ATOM 700 C CA . ASN A 1 90 ? -0.053 6.053 -9.471 1.00 95.31 90 ASN A CA 1
ATOM 701 C C . ASN A 1 90 ? 0.199 6.536 -10.913 1.00 95.31 90 ASN A C 1
ATOM 703 O O . ASN A 1 90 ? -0.494 7.436 -11.374 1.00 95.31 90 ASN A O 1
ATOM 707 N N . ASN A 1 91 ? 1.148 5.941 -11.640 1.00 94.19 91 ASN A N 1
ATOM 708 C CA . ASN A 1 91 ? 1.368 6.167 -13.073 1.00 94.19 91 ASN A CA 1
ATOM 709 C C . ASN A 1 91 ? 0.604 5.179 -13.988 1.00 94.19 91 ASN A C 1
ATOM 711 O O . ASN A 1 91 ? 0.915 5.077 -15.175 1.00 94.19 91 ASN A O 1
ATOM 715 N N . GLY A 1 92 ? -0.381 4.444 -13.460 1.00 95.12 92 GLY A N 1
ATOM 716 C CA . GLY A 1 92 ? -1.329 3.654 -14.255 1.00 95.12 92 GLY A CA 1
ATOM 717 C C . GLY A 1 92 ? -0.918 2.203 -14.533 1.00 95.12 92 GLY A C 1
ATOM 718 O O . GLY A 1 92 ? -1.474 1.578 -15.436 1.00 95.12 92 GLY A O 1
ATOM 719 N N . TYR A 1 93 ? 0.037 1.652 -13.779 1.00 95.81 93 TYR A N 1
ATOM 720 C CA . TYR A 1 93 ? 0.459 0.248 -13.889 1.00 95.81 93 TYR A CA 1
ATOM 721 C C . TYR A 1 93 ? -0.213 -0.641 -12.840 1.00 95.81 93 TYR A C 1
ATOM 723 O O . TYR A 1 93 ? -0.333 -0.241 -11.682 1.00 95.81 93 TYR A O 1
ATOM 731 N N . ILE A 1 94 ? -0.587 -1.863 -13.229 1.00 95.75 94 ILE A N 1
ATOM 732 C CA . ILE A 1 94 ? -1.005 -2.933 -12.309 1.00 95.75 94 ILE A CA 1
ATOM 733 C C . ILE A 1 94 ? -0.094 -4.140 -12.484 1.00 95.75 94 ILE A C 1
ATOM 735 O O . ILE A 1 94 ? -0.052 -4.738 -13.563 1.00 95.75 94 ILE A O 1
ATOM 739 N N . ASP A 1 95 ? 0.546 -4.541 -11.391 1.00 95.06 95 ASP A N 1
ATOM 740 C CA . ASP A 1 95 ? 1.254 -5.809 -11.269 1.00 95.06 95 ASP A CA 1
ATOM 741 C C . ASP A 1 95 ? 0.492 -6.755 -10.329 1.00 95.06 95 ASP A C 1
ATOM 743 O O . ASP A 1 95 ? 0.000 -6.337 -9.279 1.00 95.06 95 ASP A O 1
ATOM 747 N N . LEU A 1 96 ? 0.355 -8.024 -10.712 1.00 94.00 96 LEU A N 1
ATOM 748 C CA . LEU A 1 96 ? -0.379 -9.031 -9.943 1.00 94.00 96 LEU A CA 1
ATOM 749 C C . LEU A 1 96 ? 0.581 -10.116 -9.472 1.00 94.00 96 LEU A C 1
ATOM 751 O O . LEU A 1 96 ? 0.979 -10.996 -10.235 1.00 94.00 96 LEU A O 1
ATOM 755 N N . ILE A 1 97 ? 0.891 -10.095 -8.180 1.00 93.25 97 ILE A N 1
ATOM 756 C CA . ILE A 1 97 ? 1.811 -11.047 -7.573 1.00 93.25 97 ILE A CA 1
ATOM 757 C C . ILE A 1 97 ? 1.036 -12.283 -7.131 1.00 93.25 97 ILE A C 1
ATOM 759 O O . ILE A 1 97 ? 0.150 -12.232 -6.271 1.00 93.25 97 ILE A O 1
ATOM 763 N N . ASN A 1 98 ? 1.367 -13.418 -7.740 1.00 87.69 98 ASN A N 1
ATOM 764 C CA . ASN A 1 98 ? 0.839 -14.709 -7.326 1.00 87.69 98 ASN A CA 1
ATOM 765 C C . ASN A 1 98 ? 1.428 -15.137 -5.982 1.00 87.69 98 ASN A C 1
ATOM 767 O O . ASN A 1 98 ? 2.474 -14.666 -5.549 1.00 87.69 98 ASN A O 1
ATOM 771 N N . GLY A 1 99 ? 0.721 -16.042 -5.306 1.00 81.94 99 GLY A N 1
ATOM 772 C CA . GLY A 1 99 ? 1.211 -16.563 -4.039 1.00 81.94 99 GLY A CA 1
ATOM 773 C C . GLY A 1 99 ? 2.278 -17.634 -4.194 1.00 81.94 99 GLY A C 1
ATOM 774 O O . GLY A 1 99 ? 2.359 -18.264 -5.250 1.00 81.94 99 GLY A O 1
ATOM 775 N N . PRO A 1 100 ? 3.045 -17.861 -3.122 1.00 81.25 100 PRO A N 1
ATOM 776 C CA . PRO A 1 100 ? 4.114 -18.841 -3.112 1.00 81.25 100 PRO A CA 1
ATOM 777 C C . PRO A 1 100 ? 3.589 -20.258 -3.341 1.00 81.25 100 PRO A C 1
ATOM 779 O O . PRO A 1 100 ? 2.439 -20.597 -3.024 1.00 81.25 100 PRO A O 1
ATOM 782 N N . SER A 1 101 ? 4.453 -21.093 -3.909 1.00 74.94 101 SER A N 1
ATOM 783 C CA . SER A 1 101 ? 4.165 -22.500 -4.163 1.00 74.94 101 SER A CA 1
ATOM 784 C C . SER A 1 101 ? 3.984 -23.269 -2.856 1.00 74.94 101 SER A C 1
ATOM 786 O O . SER A 1 101 ? 4.595 -22.966 -1.836 1.00 74.94 101 SER A O 1
ATOM 788 N N . ASN A 1 102 ? 3.104 -24.276 -2.879 1.00 72.38 102 ASN A N 1
ATOM 789 C CA . ASN A 1 102 ? 3.048 -25.246 -1.785 1.00 72.38 102 ASN A CA 1
ATOM 790 C C . ASN A 1 102 ? 4.231 -26.198 -1.950 1.00 72.38 102 ASN A C 1
ATOM 792 O O . ASN A 1 102 ? 4.353 -26.801 -3.014 1.00 72.38 102 ASN A O 1
ATOM 796 N N . HIS A 1 103 ? 5.046 -26.349 -0.912 1.00 69.19 103 HIS A N 1
ATOM 797 C CA . HIS A 1 103 ? 6.189 -27.265 -0.927 1.00 69.19 103 HIS A CA 1
ATOM 798 C C . HIS A 1 103 ? 5.923 -28.572 -0.168 1.00 69.19 103 HIS A C 1
ATOM 800 O O . HIS A 1 103 ? 6.792 -29.435 -0.112 1.00 69.19 103 HIS A O 1
ATOM 806 N N . LEU A 1 104 ? 4.718 -28.752 0.386 1.00 69.69 104 LEU A N 1
ATOM 807 C CA . LEU A 1 104 ? 4.326 -30.002 1.030 1.00 69.69 104 LEU A CA 1
ATOM 808 C C . LEU A 1 104 ? 3.717 -30.993 0.043 1.00 69.69 104 LEU A C 1
ATOM 810 O O . LEU A 1 104 ? 2.800 -30.663 -0.716 1.00 69.69 104 LEU A O 1
ATOM 814 N N . VAL A 1 105 ? 4.181 -32.237 0.138 1.00 67.06 105 VAL A N 1
ATOM 815 C CA . VAL A 1 105 ? 3.623 -33.394 -0.562 1.00 67.06 105 VAL A CA 1
ATOM 816 C C . VAL A 1 105 ? 2.585 -34.048 0.347 1.00 67.06 105 VAL A C 1
ATOM 818 O O . VAL A 1 105 ? 2.887 -34.970 1.098 1.00 67.06 105 VAL A O 1
ATOM 821 N N . CYS A 1 106 ? 1.351 -33.552 0.316 1.00 67.19 106 CYS A N 1
ATOM 822 C CA . CYS A 1 106 ? 0.229 -34.271 0.910 1.00 67.19 106 CYS A CA 1
ATOM 823 C C . CYS A 1 106 ? -1.099 -33.981 0.205 1.00 67.19 106 CYS A C 1
ATOM 825 O O . CYS A 1 106 ? -1.336 -32.893 -0.331 1.00 67.19 106 CYS A O 1
ATOM 827 N N . ASN A 1 107 ? -1.966 -34.995 0.201 1.00 57.56 107 ASN A N 1
ATOM 828 C CA . ASN A 1 107 ? -3.286 -34.944 -0.416 1.00 57.56 107 ASN A CA 1
ATOM 829 C C . ASN A 1 107 ? -4.295 -34.283 0.532 1.00 57.56 107 ASN A C 1
ATOM 831 O O . ASN A 1 107 ? -4.538 -34.766 1.633 1.00 57.56 107 ASN A O 1
ATOM 835 N N . GLY A 1 108 ? -4.901 -33.181 0.084 1.00 61.66 108 GLY A N 1
ATOM 836 C CA . GLY A 1 108 ? -5.970 -32.471 0.793 1.00 61.66 108 GLY A CA 1
ATOM 837 C C . GLY A 1 108 ? -5.727 -30.964 0.932 1.00 61.66 108 GLY A C 1
ATOM 838 O O . GLY A 1 108 ? -4.592 -30.490 0.969 1.00 61.66 108 GLY A O 1
ATOM 839 N N . TYR A 1 109 ? -6.808 -30.179 1.009 1.00 58.81 109 TYR A N 1
ATOM 840 C CA . TYR A 1 109 ? -6.730 -28.720 1.192 1.00 58.81 109 TYR A CA 1
ATOM 841 C C . TYR A 1 109 ? -6.146 -28.318 2.557 1.00 58.81 109 TYR A C 1
ATOM 843 O O . TYR A 1 109 ? -5.480 -27.291 2.635 1.00 58.81 109 TYR A O 1
ATOM 851 N N . ALA A 1 110 ? -6.322 -29.152 3.590 1.00 58.47 110 ALA A N 1
ATOM 852 C CA . ALA A 1 110 ? -5.828 -28.930 4.958 1.00 58.47 110 ALA A CA 1
ATOM 853 C C . ALA A 1 110 ? -4.295 -28.994 5.095 1.00 58.47 110 ALA A C 1
ATOM 855 O O . ALA A 1 110 ? -3.735 -28.683 6.140 1.00 58.47 110 ALA A O 1
ATOM 856 N N . CYS A 1 111 ? -3.622 -29.419 4.032 1.00 63.00 111 CYS A N 1
ATOM 857 C CA . CYS A 1 111 ? -2.237 -29.851 4.058 1.00 63.00 111 CYS A CA 1
ATOM 858 C C . CYS A 1 111 ? -1.322 -28.936 3.213 1.00 63.00 111 CYS A C 1
ATOM 860 O O . CYS A 1 111 ? -0.125 -29.164 3.067 1.00 63.00 111 CYS A O 1
ATOM 862 N N . ARG A 1 112 ? -1.891 -27.866 2.642 1.00 66.88 112 ARG A N 1
ATOM 863 C CA . ARG A 1 112 ? -1.172 -26.895 1.812 1.00 66.88 112 ARG A CA 1
ATOM 864 C C . ARG A 1 112 ? -0.592 -25.807 2.704 1.00 66.88 112 ARG A C 1
ATOM 866 O O . ARG A 1 112 ? -1.338 -24.937 3.147 1.00 66.88 112 ARG A O 1
ATOM 873 N N . ARG A 1 113 ? 0.723 -25.844 2.924 1.00 75.88 113 ARG A N 1
ATOM 874 C CA . ARG A 1 113 ? 1.454 -24.791 3.636 1.00 75.88 113 ARG A CA 1
ATOM 875 C C . ARG A 1 113 ? 2.310 -23.987 2.668 1.00 75.88 113 ARG A C 1
ATOM 877 O O . ARG A 1 113 ? 3.076 -24.533 1.877 1.00 75.88 113 ARG A O 1
ATOM 884 N N . ARG A 1 114 ? 2.124 -22.676 2.696 1.00 80.75 114 ARG A N 1
ATOM 885 C CA . ARG A 1 114 ? 2.752 -21.673 1.841 1.00 80.75 114 ARG A CA 1
ATOM 886 C C . ARG A 1 114 ? 3.027 -20.470 2.719 1.00 80.75 114 ARG A C 1
ATOM 888 O O . ARG A 1 114 ? 2.079 -19.803 3.114 1.00 80.75 114 ARG A O 1
ATOM 895 N N . ILE A 1 115 ? 4.289 -20.207 3.030 1.00 85.12 115 ILE A N 1
ATOM 896 C CA . ILE A 1 115 ? 4.670 -19.015 3.796 1.00 85.12 115 ILE A CA 1
ATOM 897 C C . ILE A 1 115 ? 4.142 -17.796 3.040 1.00 85.12 115 ILE A C 1
ATOM 899 O O . ILE A 1 115 ? 4.516 -17.623 1.887 1.00 85.12 115 ILE A O 1
ATOM 903 N N . SER A 1 116 ? 3.256 -16.990 3.630 1.00 90.88 116 SER A N 1
ATOM 904 C CA . SER A 1 116 ? 2.616 -15.854 2.949 1.00 90.88 116 SER A CA 1
ATOM 905 C C . SER A 1 116 ? 3.565 -14.661 2.792 1.00 90.88 116 SER A C 1
ATOM 907 O O . SER A 1 116 ? 3.328 -13.591 3.352 1.00 90.88 116 SER A O 1
ATOM 909 N N . THR A 1 117 ? 4.614 -14.862 1.996 1.00 93.44 117 THR A N 1
ATOM 910 C CA . THR A 1 117 ? 5.599 -13.867 1.569 1.00 93.44 117 THR A CA 1
ATOM 911 C C . THR A 1 117 ? 5.427 -13.609 0.074 1.00 93.44 117 THR A C 1
ATOM 913 O O . THR A 1 117 ? 5.417 -14.536 -0.739 1.00 93.44 117 THR A O 1
ATOM 916 N N . PHE A 1 118 ? 5.291 -12.339 -0.297 1.00 95.12 118 PHE A N 1
ATOM 917 C CA . PHE A 1 118 ? 5.136 -11.879 -1.673 1.00 95.12 118 PHE A CA 1
ATOM 918 C C . PHE A 1 118 ? 6.298 -10.969 -2.032 1.00 95.12 118 PHE A C 1
ATOM 920 O O . PHE A 1 118 ? 6.708 -10.123 -1.240 1.00 95.12 118 PHE A O 1
ATOM 927 N N . MET A 1 119 ? 6.810 -11.156 -3.242 1.00 94.69 119 MET A N 1
ATOM 928 C CA . MET A 1 119 ? 7.939 -10.412 -3.780 1.00 94.69 119 MET A CA 1
ATOM 929 C C . MET A 1 119 ? 7.431 -9.606 -4.969 1.00 94.69 119 MET A C 1
ATOM 931 O O . MET A 1 119 ? 7.127 -10.170 -6.018 1.00 94.69 119 MET A O 1
ATOM 935 N N . ALA A 1 120 ? 7.291 -8.298 -4.784 1.00 96.00 120 ALA A N 1
ATOM 936 C CA . ALA A 1 120 ? 6.946 -7.359 -5.844 1.00 96.00 120 ALA A CA 1
ATOM 937 C C . ALA A 1 120 ? 8.192 -6.585 -6.277 1.00 96.00 120 ALA A C 1
ATOM 939 O O . ALA A 1 120 ? 9.099 -6.378 -5.475 1.00 96.00 120 ALA A O 1
ATOM 940 N N . ILE A 1 121 ? 8.231 -6.104 -7.517 1.00 95.38 121 ILE A N 1
ATOM 941 C CA . ILE A 1 121 ? 9.245 -5.135 -7.942 1.00 95.38 121 ILE A CA 1
ATOM 942 C C . ILE A 1 121 ? 8.582 -3.763 -7.999 1.00 95.38 121 ILE A C 1
ATOM 944 O O . ILE A 1 121 ? 7.580 -3.570 -8.685 1.00 95.38 121 ILE A O 1
ATOM 948 N N . VAL A 1 122 ? 9.152 -2.801 -7.279 1.00 95.88 122 VAL A N 1
ATOM 949 C CA . VAL A 1 122 ? 8.668 -1.421 -7.227 1.00 95.88 122 VAL A CA 1
ATOM 950 C C . VAL A 1 122 ? 9.764 -0.462 -7.661 1.00 95.88 122 VAL A C 1
ATOM 952 O O . VAL A 1 122 ? 10.941 -0.655 -7.371 1.00 95.88 122 VAL A O 1
ATOM 955 N N . LYS A 1 123 ? 9.367 0.587 -8.369 1.00 94.31 123 LYS A N 1
ATOM 956 C CA . LYS A 1 123 ? 10.205 1.732 -8.721 1.00 94.31 123 LYS A CA 1
ATOM 957 C C . LYS A 1 123 ? 10.193 2.769 -7.590 1.00 94.31 123 LYS A C 1
ATOM 959 O O . LYS A 1 123 ? 9.108 3.121 -7.122 1.00 94.31 123 LYS A O 1
ATOM 964 N N . SER A 1 124 ? 11.368 3.285 -7.226 1.00 93.94 124 SER A N 1
ATOM 965 C CA . SER A 1 124 ? 11.557 4.416 -6.305 1.00 93.94 124 SER A CA 1
ATOM 966 C C . SER A 1 124 ? 10.811 5.679 -6.764 1.00 93.94 124 SER A C 1
ATOM 968 O O . SER A 1 124 ? 10.602 5.901 -7.961 1.00 93.94 124 SER A O 1
ATOM 970 N N . GLY A 1 125 ? 10.410 6.525 -5.813 1.00 94.00 125 GLY A N 1
ATOM 971 C CA . GLY A 1 125 ? 9.712 7.787 -6.070 1.00 94.00 125 GLY A CA 1
ATOM 972 C C . GLY A 1 125 ? 8.317 7.593 -6.667 1.00 94.00 125 GLY A C 1
ATOM 973 O O . GLY A 1 125 ? 7.889 8.378 -7.515 1.00 94.00 125 GLY A O 1
ATOM 974 N N . GLN A 1 126 ? 7.625 6.516 -6.293 1.00 95.50 126 GLN A N 1
ATOM 975 C CA . GLN A 1 126 ? 6.265 6.213 -6.743 1.00 95.50 126 GLN A CA 1
ATOM 976 C C . GLN A 1 126 ? 5.338 5.904 -5.568 1.00 95.50 126 GLN A C 1
ATOM 978 O O . GLN A 1 126 ? 5.778 5.526 -4.476 1.00 95.50 126 GLN A O 1
ATOM 983 N N . VAL A 1 127 ? 4.041 6.068 -5.826 1.00 97.88 127 VAL A N 1
ATOM 984 C CA . VAL A 1 127 ? 2.972 5.712 -4.894 1.00 97.88 127 VAL A CA 1
ATOM 985 C C . VAL A 1 127 ? 2.308 4.431 -5.386 1.00 97.88 127 VAL A C 1
ATOM 987 O O . VAL A 1 127 ? 1.955 4.333 -6.563 1.00 97.88 127 VAL A O 1
ATOM 990 N N . TYR A 1 128 ? 2.129 3.459 -4.495 1.00 98.38 128 TYR A N 1
ATOM 991 C CA . TYR A 1 128 ? 1.485 2.186 -4.807 1.00 98.38 128 TYR A CA 1
ATOM 992 C C . TYR A 1 128 ? 0.308 1.930 -3.882 1.00 98.38 128 TYR A C 1
ATOM 994 O O . TYR A 1 128 ? 0.463 1.940 -2.665 1.00 98.38 128 TYR A O 1
ATOM 1002 N N . GLN A 1 129 ? -0.848 1.625 -4.455 1.00 97.94 129 GLN A N 1
ATOM 1003 C CA . GLN A 1 129 ? -1.956 1.020 -3.731 1.00 97.94 129 GLN A CA 1
ATOM 1004 C C . GLN A 1 129 ? -1.846 -0.501 -3.816 1.00 97.94 129 GLN A C 1
ATOM 1006 O O . GLN A 1 129 ? -1.559 -1.063 -4.874 1.00 97.94 129 GLN A O 1
ATOM 1011 N N . ILE A 1 130 ? -2.047 -1.163 -2.686 1.00 98.25 130 ILE A N 1
ATOM 1012 C CA . ILE A 1 130 ? -1.885 -2.598 -2.515 1.00 98.25 130 ILE A CA 1
ATOM 1013 C C . ILE A 1 130 ? -3.229 -3.180 -2.107 1.00 98.25 130 ILE A C 1
ATOM 1015 O O . ILE A 1 130 ? -3.809 -2.795 -1.089 1.00 98.25 130 ILE A O 1
ATOM 1019 N N . TYR A 1 131 ? -3.698 -4.147 -2.888 1.00 96.88 131 TYR A N 1
ATOM 1020 C CA . TYR A 1 131 ? -4.946 -4.848 -2.626 1.00 96.88 131 TYR A CA 1
ATOM 1021 C C . TYR A 1 131 ? -4.714 -6.353 -2.564 1.00 96.88 131 TYR A C 1
ATOM 1023 O O . TYR A 1 131 ? -4.041 -6.941 -3.412 1.00 96.88 131 TYR A O 1
ATOM 1031 N N . LEU A 1 132 ? -5.318 -6.984 -1.564 1.00 94.38 132 LEU A N 1
ATOM 1032 C CA . LEU A 1 132 ? -5.304 -8.428 -1.368 1.00 94.38 132 LEU A CA 1
ATOM 1033 C C . LEU A 1 132 ? -6.642 -9.008 -1.833 1.00 94.38 132 LEU A C 1
ATOM 1035 O O . LEU A 1 132 ? -7.683 -8.359 -1.746 1.00 94.38 132 LEU A O 1
ATOM 1039 N N . THR A 1 133 ? -6.636 -10.241 -2.331 1.00 89.31 133 THR A N 1
ATOM 1040 C CA . THR A 1 133 ? -7.875 -10.917 -2.773 1.00 89.31 133 THR A CA 1
ATOM 1041 C C . THR A 1 133 ? -8.664 -11.571 -1.640 1.00 89.31 133 THR A C 1
ATOM 1043 O O . THR A 1 133 ? -9.791 -12.014 -1.857 1.00 89.31 133 THR A O 1
ATOM 1046 N N . SER A 1 134 ? -8.087 -11.631 -0.442 1.00 87.56 134 SER A N 1
ATOM 1047 C CA . SER A 1 134 ? -8.691 -12.193 0.766 1.00 87.56 134 SER A CA 1
ATOM 1048 C C . SER A 1 134 ? -8.635 -11.175 1.905 1.00 87.56 134 SER A C 1
ATOM 1050 O O . SER A 1 134 ? -8.124 -10.069 1.725 1.00 87.56 134 SER A O 1
ATOM 1052 N N . THR A 1 135 ? -9.138 -11.545 3.082 1.00 89.50 135 THR A N 1
ATOM 1053 C CA . THR A 1 135 ? -9.053 -10.718 4.291 1.00 89.50 135 THR A CA 1
ATOM 1054 C C . THR A 1 135 ? -7.589 -10.360 4.576 1.00 89.50 135 THR A C 1
ATOM 1056 O O . THR A 1 135 ? -6.772 -11.279 4.723 1.00 89.50 135 THR A O 1
ATOM 1059 N N . PRO A 1 136 ? -7.239 -9.063 4.652 1.00 92.81 136 PRO A N 1
ATOM 1060 C CA . PRO A 1 136 ? -5.893 -8.625 4.991 1.00 92.81 136 PRO A CA 1
ATOM 1061 C C . PRO A 1 136 ? -5.435 -9.155 6.356 1.00 92.81 136 PRO A C 1
ATOM 1063 O O . PRO A 1 136 ? -6.258 -9.286 7.264 1.00 92.81 136 PRO A O 1
ATOM 1066 N N . PRO A 1 137 ? -4.144 -9.496 6.523 1.00 94.25 137 PRO A N 1
ATOM 1067 C CA . PRO A 1 137 ? -3.613 -9.923 7.811 1.00 94.25 137 PRO A CA 1
ATOM 1068 C C . PRO A 1 137 ? -3.781 -8.870 8.906 1.00 94.25 137 PRO A C 1
ATOM 1070 O O . PRO A 1 137 ? -3.658 -7.672 8.644 1.00 94.25 137 PRO A O 1
ATOM 1073 N N . LYS A 1 138 ? -3.990 -9.319 10.146 1.00 93.62 138 LYS A N 1
ATOM 1074 C CA . LYS A 1 138 ? -3.976 -8.433 11.317 1.00 93.62 138 LYS A CA 1
ATOM 1075 C C . LYS A 1 138 ? -2.581 -7.875 11.556 1.00 93.62 138 LYS A C 1
ATOM 1077 O O . LYS A 1 138 ? -2.460 -6.767 12.060 1.00 93.62 138 LYS A O 1
ATOM 1082 N N . ARG A 1 139 ? -1.537 -8.626 11.210 1.00 96.00 139 ARG A N 1
ATOM 1083 C CA . ARG A 1 139 ? -0.145 -8.177 11.224 1.00 96.00 139 ARG A CA 1
ATOM 1084 C C . ARG A 1 139 ? 0.475 -8.448 9.864 1.00 96.00 139 ARG A C 1
ATOM 1086 O O . ARG A 1 139 ? 0.515 -9.593 9.417 1.00 96.00 139 ARG A O 1
ATOM 1093 N N . ILE A 1 140 ? 0.962 -7.404 9.210 1.00 97.38 140 ILE A N 1
ATOM 1094 C CA . ILE A 1 140 ? 1.621 -7.504 7.906 1.00 97.38 140 ILE A CA 1
ATOM 1095 C C . ILE A 1 140 ? 2.868 -6.631 7.898 1.00 97.38 140 ILE A C 1
ATOM 1097 O O . ILE A 1 140 ? 2.882 -5.540 8.466 1.00 97.38 140 ILE A O 1
ATOM 1101 N N . ARG A 1 141 ? 3.925 -7.130 7.272 1.00 97.94 141 ARG A N 1
ATOM 1102 C CA . ARG A 1 141 ? 5.242 -6.505 7.253 1.00 97.94 141 ARG A CA 1
ATOM 1103 C C . ARG A 1 141 ? 5.669 -6.187 5.831 1.00 97.94 141 ARG A C 1
ATOM 1105 O O . ARG A 1 141 ? 5.402 -6.954 4.911 1.00 97.94 141 ARG A O 1
ATOM 1112 N N . PHE A 1 142 ? 6.361 -5.066 5.689 1.00 98.44 142 PHE A N 1
ATOM 1113 C CA . PHE A 1 142 ? 6.905 -4.550 4.448 1.00 98.44 142 PHE A CA 1
ATOM 1114 C C . PHE A 1 142 ? 8.390 -4.247 4.611 1.00 98.44 142 PHE A C 1
ATOM 1116 O O . PHE A 1 142 ? 8.811 -3.663 5.615 1.00 98.44 142 PHE A O 1
ATOM 1123 N N . ARG A 1 143 ? 9.182 -4.610 3.604 1.00 97.75 143 ARG A N 1
ATOM 1124 C CA . ARG A 1 143 ? 10.602 -4.258 3.534 1.00 97.75 143 ARG A CA 1
ATOM 1125 C C . ARG A 1 143 ? 11.052 -4.114 2.088 1.00 97.75 143 ARG A C 1
ATOM 1127 O O . ARG A 1 143 ? 10.743 -4.966 1.261 1.00 97.75 143 ARG A O 1
ATOM 1134 N N . LEU A 1 144 ? 11.832 -3.078 1.799 1.00 97.44 144 LEU A N 1
ATOM 1135 C CA . LEU A 1 144 ? 12.623 -3.015 0.575 1.00 97.44 144 LEU A CA 1
ATOM 1136 C C . LEU A 1 144 ? 13.959 -3.719 0.825 1.00 97.44 144 LEU A C 1
ATOM 1138 O O . LEU A 1 144 ? 14.655 -3.412 1.791 1.00 97.44 144 LEU A O 1
ATOM 1142 N N . ILE A 1 145 ? 14.301 -4.699 -0.008 1.00 95.69 145 ILE A N 1
ATOM 1143 C CA . ILE A 1 145 ? 15.587 -5.400 0.094 1.00 95.69 145 ILE A CA 1
ATOM 1144 C C . ILE A 1 145 ? 16.591 -4.839 -0.911 1.00 95.69 145 ILE A C 1
ATOM 1146 O O . ILE A 1 145 ? 16.213 -4.345 -1.975 1.00 95.69 145 ILE A O 1
ATOM 1150 N N . ASN A 1 146 ? 17.878 -4.942 -0.568 1.00 92.31 146 ASN A N 1
ATOM 1151 C CA . ASN A 1 146 ? 19.000 -4.428 -1.364 1.00 92.31 146 ASN A CA 1
ATOM 1152 C C . ASN A 1 146 ? 18.835 -2.940 -1.723 1.00 92.31 146 ASN A C 1
ATOM 1154 O O . ASN A 1 146 ? 19.134 -2.511 -2.836 1.00 92.31 146 ASN A O 1
ATOM 1158 N N . ALA A 1 147 ? 18.302 -2.163 -0.786 1.00 93.88 147 ALA A N 1
ATOM 1159 C CA . ALA A 1 147 ? 17.995 -0.752 -0.932 1.00 93.88 147 ALA A CA 1
ATOM 1160 C C . ALA A 1 147 ? 18.545 0.008 0.279 1.00 93.88 147 ALA A C 1
ATOM 1162 O O . ALA A 1 147 ? 18.610 -0.551 1.371 1.00 93.88 147 ALA A O 1
ATOM 1163 N N . ASP A 1 148 ? 18.904 1.272 0.086 1.00 93.94 148 ASP A N 1
ATOM 1164 C CA . ASP A 1 148 ? 19.283 2.194 1.157 1.00 93.94 148 ASP A CA 1
ATO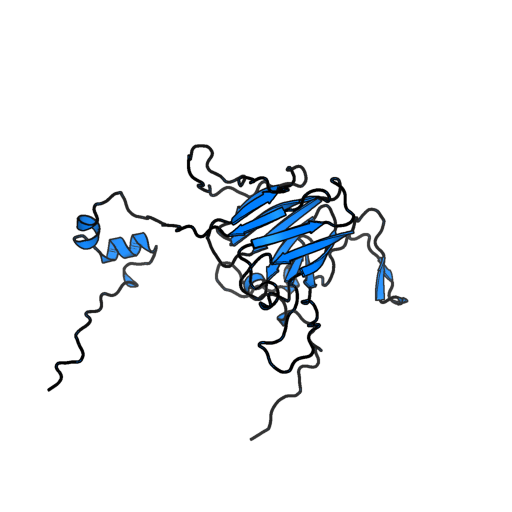M 1165 C C . ASP A 1 148 ? 18.177 3.246 1.380 1.00 93.94 148 ASP A C 1
ATOM 1167 O O . ASP A 1 148 ? 17.087 3.173 0.802 1.00 93.94 148 ASP A O 1
ATOM 1171 N N . SER A 1 149 ? 18.445 4.244 2.221 1.00 94.31 149 SER A N 1
ATOM 1172 C CA . SER A 1 149 ? 17.495 5.318 2.537 1.00 94.31 149 SER A CA 1
ATOM 1173 C C . SER A 1 149 ? 17.179 6.267 1.369 1.00 94.31 149 SER A C 1
ATOM 1175 O O . SER A 1 149 ? 16.250 7.072 1.479 1.00 94.31 149 SER A O 1
ATOM 1177 N N . THR A 1 150 ? 17.916 6.195 0.253 1.00 93.38 150 THR A N 1
ATOM 1178 C CA . THR A 1 150 ? 17.644 7.000 -0.951 1.00 93.38 150 THR A CA 1
ATOM 1179 C C . THR A 1 150 ? 16.483 6.430 -1.763 1.00 93.38 150 THR A C 1
ATOM 1181 O O . THR A 1 150 ? 15.764 7.172 -2.437 1.00 93.38 150 THR A O 1
ATOM 1184 N N . ILE A 1 151 ? 16.242 5.120 -1.655 1.00 93.94 151 ILE A N 1
ATOM 1185 C CA . ILE A 1 151 ? 15.095 4.471 -2.278 1.00 93.94 151 ILE A CA 1
ATOM 1186 C C . ILE A 1 151 ? 13.881 4.681 -1.391 1.00 93.94 151 ILE A C 1
ATOM 1188 O O . ILE A 1 151 ? 13.820 4.133 -0.296 1.00 93.94 151 ILE A O 1
ATOM 1192 N N . LYS A 1 152 ? 12.884 5.416 -1.886 1.00 95.44 152 LYS A N 1
ATOM 1193 C CA . LYS A 1 152 ? 11.648 5.690 -1.147 1.00 95.44 152 LYS A CA 1
ATOM 1194 C C . LYS A 1 152 ? 10.412 5.388 -1.970 1.00 95.44 152 LYS A C 1
ATOM 1196 O O . LYS A 1 152 ? 10.352 5.699 -3.156 1.00 95.44 152 LYS A O 1
ATOM 1201 N N . CYS A 1 153 ? 9.397 4.835 -1.323 1.00 97.12 153 CYS A N 1
ATOM 1202 C CA . CYS A 1 153 ? 8.065 4.643 -1.890 1.00 97.12 153 CYS A CA 1
ATOM 1203 C C . CYS A 1 153 ? 7.006 5.083 -0.877 1.00 97.12 153 CYS A C 1
ATOM 1205 O O . CYS A 1 153 ? 7.229 5.021 0.333 1.00 97.12 153 CYS A O 1
ATOM 1207 N N . ILE A 1 154 ? 5.837 5.481 -1.373 1.00 98.50 154 ILE A N 1
ATOM 1208 C CA . ILE A 1 154 ? 4.631 5.588 -0.546 1.00 98.50 154 ILE A CA 1
ATOM 1209 C C . ILE A 1 154 ? 3.766 4.382 -0.887 1.00 98.50 154 ILE A C 1
ATOM 1211 O O . ILE A 1 154 ? 3.398 4.187 -2.044 1.00 98.50 154 ILE A O 1
ATOM 1215 N N . LEU A 1 155 ? 3.463 3.556 0.102 1.00 98.62 155 LEU A N 1
ATOM 1216 C CA . LEU A 1 155 ? 2.596 2.396 -0.060 1.00 98.62 155 LEU A CA 1
ATOM 1217 C C . LEU A 1 155 ? 1.259 2.677 0.614 1.00 98.62 155 LEU A C 1
ATOM 1219 O O . LEU A 1 155 ? 1.215 3.378 1.617 1.00 98.62 155 LEU A O 1
ATOM 1223 N N . ALA A 1 156 ? 0.180 2.126 0.076 1.00 98.19 156 ALA A N 1
ATOM 1224 C CA . ALA A 1 156 ? -1.156 2.236 0.635 1.00 98.19 156 ALA A CA 1
ATOM 1225 C C . ALA A 1 156 ? -1.810 0.859 0.653 1.00 98.19 156 ALA A C 1
ATOM 1227 O O . ALA A 1 156 ? -2.159 0.337 -0.402 1.00 98.19 156 ALA A O 1
ATOM 1228 N N . LEU A 1 157 ? -1.960 0.249 1.828 1.00 97.94 157 LEU A N 1
ATOM 1229 C CA . LEU A 1 157 ? -2.621 -1.051 1.941 1.00 97.94 157 LEU A CA 1
ATOM 1230 C C . LEU A 1 157 ? -4.115 -0.864 2.200 1.00 97.94 157 LEU A C 1
ATOM 1232 O O . LEU A 1 157 ? -4.500 -0.145 3.123 1.00 97.94 157 LEU A O 1
ATOM 1236 N N . TYR A 1 158 ? -4.946 -1.545 1.412 1.00 96.81 158 TYR A N 1
ATOM 1237 C CA . TYR A 1 158 ? -6.382 -1.609 1.657 1.00 96.81 158 TYR A CA 1
ATOM 1238 C C . TYR A 1 158 ? -6.718 -2.571 2.797 1.00 96.81 158 TYR A C 1
ATOM 1240 O O . TYR A 1 158 ? -6.319 -3.741 2.778 1.00 96.81 158 TYR A O 1
ATOM 1248 N N . TYR A 1 159 ? -7.534 -2.095 3.735 1.00 92.69 159 TYR A N 1
ATOM 1249 C CA . TYR A 1 159 ? -8.142 -2.899 4.784 1.00 92.69 159 TYR A CA 1
ATOM 1250 C C . TYR A 1 159 ? -9.658 -2.925 4.635 1.00 92.69 159 TYR A C 1
ATOM 1252 O O . TYR A 1 159 ? -10.309 -1.893 4.567 1.00 92.69 159 TYR A O 1
ATOM 1260 N N . ASN A 1 160 ? -10.260 -4.112 4.682 1.00 87.06 160 ASN A N 1
ATOM 1261 C CA . ASN A 1 160 ? -11.719 -4.263 4.704 1.00 87.06 160 ASN A CA 1
ATOM 1262 C C . ASN A 1 160 ? -12.312 -4.004 6.107 1.00 87.06 160 ASN A C 1
ATOM 1264 O O . ASN A 1 160 ? -13.227 -4.700 6.546 1.00 87.06 160 ASN A O 1
ATOM 1268 N N . SER A 1 161 ? -11.747 -3.051 6.843 1.00 82.38 161 SER A N 1
ATOM 1269 C CA . SER A 1 161 ? -12.090 -2.736 8.225 1.00 82.38 161 SER A CA 1
ATOM 1270 C C . SER A 1 161 ? -11.828 -1.259 8.479 1.00 82.38 161 SER A C 1
ATOM 1272 O O . SER A 1 161 ? -10.857 -0.701 7.976 1.00 82.38 161 SER A O 1
ATOM 1274 N N . LEU A 1 162 ? -12.686 -0.634 9.285 1.00 77.12 162 LEU A N 1
ATOM 1275 C CA . LEU A 1 162 ? -12.454 0.723 9.783 1.00 77.12 162 LEU A CA 1
ATOM 1276 C C . LEU A 1 162 ? -11.598 0.737 11.051 1.00 77.12 162 LEU A C 1
ATOM 1278 O O . LEU A 1 162 ? -11.284 1.815 11.541 1.00 77.12 162 LEU A O 1
ATOM 1282 N N . GLN A 1 163 ? -11.245 -0.436 11.587 1.00 80.62 163 GLN A N 1
ATOM 1283 C CA . GLN A 1 163 ? -10.391 -0.551 12.765 1.00 80.62 163 GLN A CA 1
ATOM 1284 C C . GLN A 1 163 ? -9.094 0.236 12.596 1.00 80.62 163 GLN A C 1
ATOM 1286 O O . GLN A 1 163 ? -8.576 0.399 11.492 1.00 80.62 163 GLN A O 1
ATOM 1291 N N . GLN A 1 164 ? -8.565 0.698 13.725 1.00 83.56 164 GLN A N 1
ATOM 1292 C CA . GLN A 1 164 ? -7.287 1.389 13.759 1.00 83.56 164 GLN A CA 1
ATOM 1293 C C . GLN A 1 164 ? -6.185 0.478 13.221 1.00 83.56 164 GLN A C 1
ATOM 1295 O O . GLN A 1 164 ? -6.046 -0.672 13.644 1.00 83.56 164 GLN A O 1
ATOM 1300 N N . ILE A 1 165 ? -5.405 1.018 12.289 1.00 91.88 165 ILE A N 1
ATOM 1301 C CA . ILE A 1 165 ? -4.217 0.374 11.747 1.00 91.88 165 ILE A CA 1
ATOM 1302 C C . ILE A 1 165 ? -3.007 1.126 12.288 1.00 91.88 165 ILE A C 1
ATOM 1304 O O . ILE A 1 165 ? -2.742 2.256 11.883 1.00 91.88 165 ILE A O 1
ATOM 1308 N N . ASP A 1 166 ? -2.287 0.494 13.204 1.00 93.56 166 ASP A N 1
ATOM 1309 C CA . ASP A 1 166 ? -1.075 1.040 13.796 1.00 93.56 166 ASP A CA 1
ATOM 1310 C C . ASP A 1 166 ? 0.126 0.749 12.907 1.00 93.56 166 ASP A C 1
ATOM 1312 O O . ASP A 1 166 ? 0.330 -0.387 12.472 1.00 93.56 166 ASP A O 1
ATOM 1316 N N . VAL A 1 167 ? 0.940 1.772 12.661 1.00 97.12 167 VAL A N 1
ATOM 1317 C CA . VAL A 1 167 ? 2.150 1.663 11.845 1.00 97.12 167 VAL A CA 1
ATOM 1318 C C . VAL A 1 167 ? 3.367 1.660 12.752 1.00 97.12 167 VAL A C 1
ATOM 1320 O O . VAL A 1 167 ? 3.505 2.516 13.623 1.00 97.12 167 VAL A O 1
ATOM 1323 N N . TYR A 1 168 ? 4.271 0.711 12.533 1.00 98.19 168 TYR A N 1
ATOM 1324 C CA . TYR A 1 168 ? 5.540 0.617 13.241 1.00 98.19 168 TYR A CA 1
ATOM 1325 C C . TYR A 1 168 ? 6.696 0.669 12.249 1.00 98.19 168 TYR A C 1
ATOM 1327 O O . TYR A 1 168 ? 6.754 -0.155 11.341 1.00 98.19 168 TYR A O 1
ATOM 1335 N N . ALA A 1 169 ? 7.639 1.586 12.443 1.00 98.12 169 ALA A N 1
ATOM 1336 C CA . ALA A 1 169 ? 8.888 1.652 11.690 1.00 98.12 169 ALA A CA 1
ATOM 1337 C C . ALA A 1 169 ? 10.028 1.134 12.563 1.00 98.12 169 ALA A C 1
ATOM 1339 O O . ALA A 1 169 ? 10.274 1.672 13.639 1.00 98.12 169 ALA A O 1
ATOM 1340 N N . ASN A 1 170 ? 10.698 0.061 12.134 1.00 97.00 170 ASN A N 1
ATOM 1341 C CA . ASN A 1 170 ? 11.749 -0.602 12.914 1.00 97.00 170 ASN A CA 1
ATOM 1342 C C . ASN A 1 170 ? 11.331 -0.836 14.378 1.00 97.00 170 ASN A C 1
ATOM 1344 O O . ASN A 1 170 ? 12.092 -0.567 15.300 1.00 97.00 170 ASN A O 1
ATOM 1348 N N . THR A 1 171 ? 10.102 -1.332 14.582 1.00 95.56 171 THR A N 1
ATOM 1349 C CA . THR A 1 171 ? 9.451 -1.591 15.888 1.00 95.56 171 THR A CA 1
ATOM 1350 C C . THR A 1 171 ? 8.990 -0.368 16.691 1.00 95.56 171 THR A C 1
ATOM 1352 O O . THR A 1 171 ? 8.304 -0.540 17.697 1.00 95.56 171 THR A O 1
ATOM 1355 N N . VAL A 1 172 ? 9.260 0.854 16.229 1.00 97.06 172 VAL A N 1
ATOM 1356 C CA . VAL A 1 172 ? 8.797 2.095 16.866 1.00 97.06 172 VAL A CA 1
ATOM 1357 C C . VAL A 1 172 ? 7.425 2.478 16.323 1.00 97.06 172 VAL A C 1
ATOM 1359 O O . VAL A 1 172 ? 7.241 2.531 15.111 1.00 97.06 172 VAL A O 1
ATOM 1362 N N . TYR A 1 173 ? 6.461 2.739 17.209 1.00 95.25 173 TYR A N 1
ATOM 1363 C CA . TYR A 1 173 ? 5.127 3.199 16.813 1.00 95.25 173 TYR A CA 1
ATOM 1364 C C . TYR A 1 173 ? 5.191 4.586 16.162 1.00 95.25 173 TYR A C 1
ATOM 1366 O O . TYR A 1 173 ? 5.786 5.513 16.711 1.00 95.25 173 TYR A O 1
ATOM 1374 N N . MET A 1 174 ? 4.524 4.727 15.021 1.00 96.38 174 MET A N 1
ATOM 1375 C CA . MET A 1 174 ? 4.463 5.948 14.230 1.00 96.38 174 MET A CA 1
ATOM 1376 C C . MET A 1 174 ? 3.026 6.461 14.223 1.00 96.38 174 MET A C 1
ATOM 1378 O O . MET A 1 174 ? 2.154 5.879 13.578 1.00 96.38 174 MET A O 1
ATOM 1382 N N . SER A 1 175 ? 2.769 7.565 14.925 1.00 92.56 175 SER A N 1
ATOM 1383 C CA . SER A 1 175 ? 1.436 8.176 14.928 1.00 92.56 175 SER A CA 1
ATOM 1384 C C . SER A 1 175 ? 1.053 8.660 13.522 1.00 92.56 175 SER A C 1
ATOM 1386 O O . SER A 1 175 ? 1.889 9.285 12.861 1.00 92.56 175 SER A O 1
ATOM 1388 N N . PRO A 1 176 ? -0.201 8.453 13.080 1.00 94.50 176 PRO A N 1
ATOM 1389 C CA . PRO A 1 176 ? -0.672 8.997 11.814 1.00 94.50 176 PRO A CA 1
ATOM 1390 C C . PRO A 1 176 ? -0.683 10.525 11.840 1.00 94.50 176 PRO A C 1
ATOM 1392 O O . PRO A 1 176 ? -0.955 11.142 12.875 1.00 94.50 176 PRO A O 1
ATOM 1395 N N . ILE A 1 177 ? -0.425 11.135 10.686 1.00 94.81 177 ILE A N 1
ATOM 1396 C CA . ILE A 1 177 ? -0.345 12.596 10.533 1.00 94.81 177 ILE A CA 1
ATOM 1397 C C . ILE A 1 177 ? -1.708 13.282 10.644 1.00 94.81 177 ILE A C 1
ATOM 1399 O O . ILE A 1 177 ? -1.773 14.450 11.004 1.00 94.81 177 ILE A O 1
ATOM 1403 N N . ASN A 1 178 ? -2.799 12.555 10.388 1.00 93.50 178 ASN A N 1
ATOM 1404 C CA . ASN A 1 178 ? -4.161 13.036 10.597 1.00 93.50 178 ASN A CA 1
ATOM 1405 C C . ASN A 1 178 ? -4.675 12.756 12.018 1.00 93.50 178 ASN A C 1
ATOM 1407 O O . ASN A 1 178 ? -5.881 12.757 12.236 1.00 93.50 178 ASN A O 1
ATOM 1411 N N . ARG A 1 179 ? -3.800 12.506 13.000 1.00 90.19 179 ARG A N 1
ATOM 1412 C CA . ARG A 1 179 ? -4.190 12.456 14.416 1.00 90.19 179 ARG A CA 1
ATOM 1413 C C . ARG A 1 179 ? -4.564 13.855 14.924 1.00 90.19 179 ARG A C 1
ATOM 1415 O O . ARG A 1 179 ? -3.850 14.817 14.673 1.00 90.19 1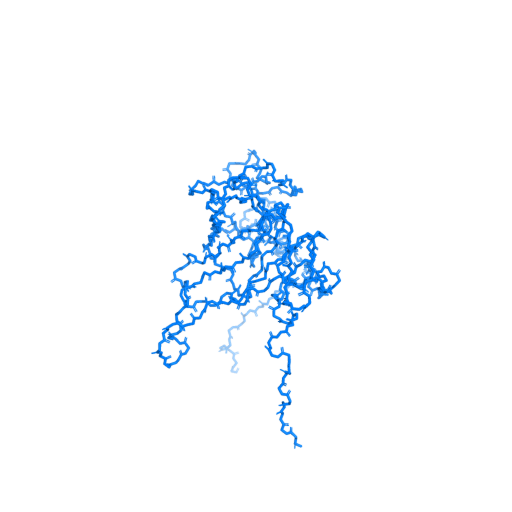79 ARG A O 1
ATOM 1422 N N . ASP A 1 180 ? -5.631 13.942 15.714 1.00 89.31 180 ASP A N 1
ATOM 1423 C CA . ASP A 1 180 ? -6.009 15.126 16.488 1.00 89.31 180 ASP A CA 1
ATOM 1424 C C . ASP A 1 180 ? -4.941 15.396 17.565 1.00 89.31 180 ASP A C 1
ATOM 1426 O O . ASP A 1 180 ? -4.823 14.609 18.514 1.00 89.31 180 ASP A O 1
ATOM 1430 N N . PRO A 1 181 ? -4.143 16.474 17.445 1.00 88.12 181 PRO A N 1
ATOM 1431 C CA . PRO A 1 181 ? -3.045 16.741 18.370 1.00 88.12 181 PRO A CA 1
ATOM 1432 C C . PRO A 1 181 ? -3.537 17.070 19.784 1.00 88.12 181 PRO A C 1
ATOM 1434 O O . PRO A 1 181 ? -2.788 16.893 20.742 1.00 88.12 181 PRO A O 1
ATOM 1437 N N . ASN A 1 182 ? -4.794 17.502 19.924 1.00 89.75 182 ASN A N 1
ATOM 1438 C CA . ASN A 1 182 ? -5.391 17.887 21.201 1.00 89.75 182 ASN A CA 1
ATOM 1439 C C . ASN A 1 182 ? -6.053 16.707 21.926 1.00 89.75 182 ASN A C 1
ATOM 1441 O O . ASN A 1 182 ? -6.518 16.855 23.054 1.00 89.75 182 ASN A O 1
ATOM 1445 N N . SER A 1 183 ? -6.138 15.538 21.286 1.00 83.44 183 SER A N 1
ATOM 1446 C CA . SER A 1 183 ? -6.769 14.363 21.876 1.00 83.44 183 SER A CA 1
ATOM 1447 C C . SER A 1 183 ? -5.751 13.492 22.607 1.00 83.44 183 SER A C 1
ATOM 1449 O O . SER A 1 183 ? -4.708 13.132 22.062 1.00 83.44 183 SER A O 1
ATOM 1451 N N . THR A 1 184 ? -6.067 13.092 23.838 1.00 78.69 184 THR A N 1
ATOM 1452 C CA . THR A 1 184 ? -5.269 12.124 24.610 1.00 78.69 184 THR A CA 1
ATOM 1453 C C . THR A 1 184 ? -5.405 10.694 24.083 1.00 78.69 184 THR A C 1
ATOM 1455 O O . THR A 1 184 ? -4.536 9.863 24.331 1.00 78.69 184 THR A O 1
ATOM 1458 N N . VAL A 1 185 ? -6.462 10.414 23.317 1.00 78.94 185 VAL A N 1
ATOM 1459 C CA . VAL A 1 185 ? -6.696 9.142 22.621 1.00 78.94 185 VAL A CA 1
ATOM 1460 C C . VAL A 1 185 ? -6.367 9.277 21.134 1.00 78.94 185 VAL A C 1
ATOM 1462 O O . VAL A 1 185 ? -6.267 10.389 20.609 1.00 78.94 185 VAL A O 1
ATOM 1465 N N . LEU A 1 186 ? -6.189 8.158 20.418 1.00 79.31 186 LEU A N 1
ATOM 1466 C CA . LEU A 1 186 ? -6.069 8.243 18.964 1.00 79.31 186 LEU A CA 1
ATOM 1467 C C . LEU A 1 186 ? -7.426 8.620 18.366 1.00 79.31 186 LEU A C 1
ATOM 1469 O O . LEU A 1 186 ? -8.335 7.802 18.255 1.00 79.31 186 LEU A O 1
ATOM 1473 N N . LYS A 1 187 ? -7.534 9.875 17.946 1.00 84.12 187 LYS A N 1
ATOM 1474 C CA . LYS A 1 187 ? -8.658 10.393 17.178 1.00 84.12 187 LYS A CA 1
ATOM 1475 C C . LYS A 1 187 ? -8.130 10.897 15.848 1.00 84.12 187 LYS A C 1
ATOM 1477 O O . LYS A 1 187 ? -7.176 11.664 15.829 1.00 84.12 187 LYS A O 1
ATOM 1482 N N . LEU A 1 188 ? -8.736 10.460 14.749 1.00 87.06 188 LEU A N 1
ATOM 1483 C CA . LEU A 1 188 ? -8.349 10.898 13.410 1.00 87.06 188 LEU A CA 1
ATOM 1484 C C . LEU A 1 188 ? -9.236 12.053 12.944 1.00 87.06 188 LEU A C 1
ATOM 1486 O O . LEU A 1 188 ? -10.469 11.971 13.010 1.00 87.06 188 LEU A O 1
ATOM 1490 N N . LEU A 1 189 ? -8.594 13.107 12.460 1.00 87.75 189 LEU A N 1
ATOM 1491 C CA . LEU A 1 189 ? -9.202 14.234 11.776 1.00 87.75 189 LEU A CA 1
ATOM 1492 C C . LEU A 1 189 ? -9.458 13.877 10.311 1.00 87.75 189 LEU A C 1
ATOM 1494 O O . LEU A 1 189 ? -8.731 13.089 9.702 1.00 87.75 189 LEU A O 1
ATOM 1498 N N . ASP A 1 190 ? -10.510 14.466 9.755 1.00 84.50 190 ASP A N 1
ATOM 1499 C CA . ASP A 1 190 ? -10.786 14.405 8.323 1.00 84.50 190 ASP A CA 1
ATOM 1500 C C . ASP A 1 190 ? -9.977 15.507 7.627 1.00 84.50 190 ASP A C 1
ATOM 1502 O O . ASP A 1 190 ? -10.400 16.658 7.533 1.00 84.50 190 ASP A O 1
ATOM 1506 N N . GLN A 1 191 ? -8.734 15.181 7.277 1.00 87.69 191 GLN A N 1
ATOM 1507 C CA . GLN A 1 191 ? -7.775 16.086 6.647 1.00 87.69 191 GLN A CA 1
ATOM 1508 C C . GLN A 1 191 ? -7.200 15.431 5.393 1.00 87.69 191 GLN A C 1
ATOM 1510 O O . GLN A 1 191 ? -7.049 14.212 5.376 1.00 87.69 191 GLN A O 1
ATOM 1515 N N . PRO A 1 192 ? -6.844 16.206 4.355 1.00 90.31 192 PRO A N 1
ATOM 1516 C CA . PRO A 1 192 ? -6.242 15.644 3.155 1.00 90.31 192 PRO A CA 1
ATOM 1517 C C . PRO A 1 192 ? -4.901 14.967 3.465 1.00 90.31 192 PRO A C 1
ATOM 1519 O O . PRO A 1 192 ? -4.140 15.415 4.324 1.00 90.31 192 PRO A O 1
ATOM 1522 N N . ASN A 1 193 ? -4.588 13.909 2.716 1.00 94.50 193 ASN A N 1
ATOM 1523 C CA . ASN A 1 193 ? -3.298 13.232 2.804 1.00 94.50 193 ASN A CA 1
ATOM 1524 C C . ASN A 1 193 ? -2.163 14.179 2.373 1.00 94.50 193 ASN A C 1
ATOM 1526 O O . ASN A 1 193 ? -2.107 14.583 1.211 1.00 94.50 193 ASN A O 1
ATOM 1530 N N . ASN A 1 194 ? -1.250 14.502 3.291 1.00 94.06 194 ASN A N 1
ATOM 1531 C CA . ASN A 1 194 ? -0.084 15.355 3.044 1.00 94.06 194 ASN A CA 1
ATOM 1532 C C . ASN A 1 194 ? 1.256 14.592 3.103 1.00 94.06 194 ASN A C 1
ATOM 1534 O O . ASN A 1 194 ? 2.307 15.220 3.232 1.00 94.06 194 ASN A O 1
ATOM 1538 N N . LEU A 1 195 ? 1.243 13.255 3.002 1.00 96.44 195 LEU A N 1
ATOM 1539 C CA . LEU A 1 195 ? 2.472 12.467 2.884 1.00 96.44 195 LEU A CA 1
ATOM 1540 C C . LEU A 1 195 ? 3.218 12.795 1.591 1.00 96.44 195 LEU A C 1
ATOM 1542 O O . LEU A 1 195 ? 2.639 12.857 0.506 1.00 96.44 195 LEU A O 1
ATOM 1546 N N . THR A 1 196 ? 4.535 12.915 1.702 1.00 96.50 196 THR A N 1
ATOM 1547 C CA . THR A 1 196 ? 5.437 13.154 0.574 1.00 96.50 196 THR A CA 1
ATOM 1548 C C . THR A 1 196 ? 6.646 12.223 0.659 1.00 96.50 196 THR A C 1
ATOM 1550 O O . THR A 1 196 ? 6.904 11.585 1.679 1.00 96.50 196 THR A O 1
ATOM 1553 N N . PHE A 1 197 ? 7.457 1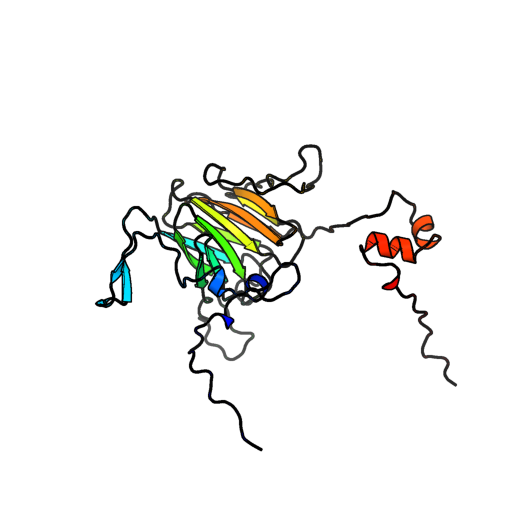2.169 -0.400 1.00 95.56 197 PHE A N 1
ATOM 1554 C CA . PHE A 1 197 ? 8.727 11.431 -0.366 1.00 95.56 197 PHE A CA 1
ATOM 1555 C C . PHE A 1 197 ? 9.771 12.061 0.579 1.00 95.56 197 PHE A C 1
ATOM 1557 O O . PHE A 1 197 ? 10.740 11.401 0.963 1.00 95.56 197 PHE A O 1
ATOM 1564 N N . SER A 1 198 ? 9.583 13.322 0.988 1.00 95.88 198 SER A N 1
ATOM 1565 C CA . SER A 1 198 ? 10.421 13.965 2.006 1.00 95.88 198 SER A CA 1
ATOM 1566 C C . SER A 1 198 ? 9.998 13.618 3.434 1.00 95.88 198 SER A C 1
ATOM 1568 O O . SER A 1 198 ? 10.806 13.784 4.346 1.00 95.88 198 SER A O 1
ATOM 1570 N N . SER A 1 199 ? 8.789 13.084 3.643 1.00 97.19 199 SER A N 1
ATOM 1571 C CA . SER A 1 199 ? 8.367 12.592 4.953 1.00 97.19 199 SER A CA 1
ATOM 1572 C C . SER A 1 199 ? 9.311 11.480 5.461 1.00 97.19 199 SER A C 1
ATOM 1574 O O . SER A 1 199 ? 9.911 10.739 4.662 1.00 97.19 199 SER A O 1
ATOM 1576 N N . PRO A 1 200 ? 9.489 11.363 6.791 1.00 96.56 200 PRO A N 1
ATOM 1577 C CA . PRO A 1 200 ? 10.342 10.330 7.365 1.00 96.56 200 PRO A CA 1
ATOM 1578 C C . PRO A 1 200 ? 9.753 8.930 7.109 1.00 96.56 200 PRO A C 1
ATOM 1580 O O . PRO A 1 200 ? 8.529 8.789 7.037 1.00 96.56 200 PRO A O 1
ATOM 1583 N N . PRO A 1 201 ? 10.589 7.882 6.983 1.00 96.00 201 PRO A N 1
ATOM 1584 C CA . PRO A 1 201 ? 10.108 6.504 6.906 1.00 96.00 201 PRO A CA 1
ATOM 1585 C C . PRO A 1 201 ? 9.174 6.174 8.079 1.00 96.00 201 PRO A C 1
ATOM 1587 O O . PRO A 1 201 ? 9.419 6.584 9.212 1.00 96.00 201 PRO A O 1
ATOM 1590 N N . GLY A 1 202 ? 8.076 5.470 7.808 1.00 97.31 202 GLY A N 1
ATOM 1591 C CA . GLY A 1 202 ? 7.029 5.185 8.791 1.00 97.31 202 GLY A CA 1
ATOM 1592 C C . GLY A 1 202 ? 5.979 6.281 8.978 1.00 97.31 202 GLY A C 1
ATOM 1593 O O . GLY A 1 202 ? 4.934 6.001 9.572 1.00 97.31 202 GLY A O 1
ATOM 1594 N N . ALA A 1 203 ? 6.196 7.500 8.462 1.00 98.19 203 ALA A N 1
ATOM 1595 C CA . ALA A 1 203 ? 5.140 8.511 8.403 1.00 98.19 203 ALA A CA 1
ATOM 1596 C C . ALA A 1 203 ? 3.934 7.941 7.655 1.00 98.19 203 ALA A C 1
ATOM 1598 O O . ALA A 1 203 ? 4.095 7.332 6.594 1.00 98.19 203 ALA A O 1
ATOM 1599 N N . ASN A 1 204 ? 2.742 8.105 8.224 1.00 97.75 204 ASN A N 1
ATOM 1600 C CA . ASN A 1 204 ? 1.553 7.415 7.750 1.00 97.75 204 ASN A CA 1
ATOM 1601 C C . ASN A 1 204 ? 0.281 8.262 7.855 1.00 97.75 204 ASN A C 1
ATOM 1603 O O . ASN A 1 204 ? 0.219 9.251 8.585 1.00 97.75 204 ASN A O 1
ATOM 1607 N N . TYR A 1 205 ? -0.723 7.861 7.086 1.00 96.38 205 TYR A N 1
ATOM 1608 C CA . TYR A 1 205 ? -2.029 8.495 6.988 1.00 96.38 205 TYR A CA 1
ATOM 1609 C C . TYR A 1 205 ? -3.077 7.409 6.775 1.00 96.38 205 TYR A C 1
ATOM 1611 O O . TYR A 1 205 ? -2.950 6.601 5.853 1.00 96.38 205 TYR A O 1
ATOM 1619 N N . PHE A 1 206 ? -4.115 7.390 7.610 1.00 93.06 206 PHE A N 1
ATOM 1620 C CA . PHE A 1 206 ? -5.223 6.459 7.424 1.00 93.06 206 PHE A CA 1
ATOM 1621 C C . PHE A 1 206 ? -6.423 7.169 6.807 1.00 93.06 206 PHE A C 1
ATOM 1623 O O . PHE A 1 206 ? -7.058 8.016 7.443 1.00 93.06 206 PHE A O 1
ATOM 1630 N N . ASP A 1 207 ? -6.734 6.788 5.571 1.00 92.25 207 ASP A N 1
ATOM 1631 C CA . ASP A 1 207 ? -7.920 7.221 4.850 1.00 92.25 207 ASP A CA 1
ATOM 1632 C C . ASP A 1 207 ? -9.101 6.326 5.228 1.00 92.25 207 ASP A C 1
ATOM 1634 O O . ASP A 1 207 ? -9.220 5.198 4.748 1.00 92.25 207 ASP A O 1
ATOM 1638 N N . ARG A 1 208 ? -9.991 6.820 6.091 1.00 86.50 208 ARG A N 1
ATOM 1639 C CA . ARG A 1 208 ? -11.180 6.060 6.513 1.00 86.50 208 ARG A CA 1
ATOM 1640 C C . ARG A 1 208 ? -12.218 5.916 5.404 1.00 86.50 208 ARG A C 1
ATOM 1642 O O . ARG A 1 208 ? -12.978 4.952 5.423 1.00 86.50 208 ARG A O 1
ATOM 1649 N N . THR A 1 209 ? -12.250 6.853 4.461 1.00 87.81 209 THR A N 1
ATOM 1650 C CA . THR A 1 209 ? -13.225 6.872 3.370 1.00 87.81 209 THR A CA 1
ATOM 1651 C C . THR A 1 209 ? -12.905 5.773 2.366 1.00 87.81 209 THR A C 1
ATOM 1653 O O . THR A 1 209 ? -13.778 4.985 2.014 1.00 87.81 209 THR A O 1
ATOM 1656 N N . TYR A 1 210 ? -11.639 5.668 1.958 1.00 90.75 210 TYR A N 1
ATOM 1657 C CA . TYR A 1 210 ? -11.172 4.632 1.029 1.00 90.75 210 TYR A CA 1
ATOM 1658 C C . TYR A 1 210 ? -10.637 3.370 1.721 1.00 90.75 210 TYR A C 1
ATOM 1660 O O . TYR A 1 210 ? -10.319 2.391 1.047 1.00 90.75 210 TYR A O 1
ATOM 1668 N N . GLN A 1 211 ? -10.549 3.381 3.054 1.00 93.00 211 GLN A N 1
ATOM 1669 C CA . GLN A 1 211 ? -9.985 2.314 3.890 1.00 93.00 211 GLN A CA 1
ATOM 1670 C C . GLN A 1 211 ? -8.544 1.949 3.493 1.00 93.00 211 GLN A C 1
ATOM 1672 O O . GLN A 1 211 ? -8.160 0.777 3.435 1.00 93.00 211 GLN A O 1
ATOM 1677 N N . LEU A 1 212 ? -7.749 2.975 3.187 1.00 95.31 212 LEU A N 1
ATOM 1678 C CA . LEU A 1 212 ? -6.361 2.854 2.754 1.00 95.31 212 LEU A CA 1
ATOM 1679 C C . LEU A 1 212 ? -5.427 3.403 3.832 1.00 95.31 212 LEU A C 1
ATOM 1681 O O . LEU A 1 212 ? -5.499 4.578 4.193 1.00 95.31 212 LEU A O 1
ATOM 1685 N N . THR A 1 213 ? -4.508 2.565 4.303 1.00 96.56 213 THR A N 1
ATOM 1686 C CA . THR A 1 213 ? -3.419 2.991 5.190 1.00 96.56 213 THR A CA 1
ATOM 1687 C C . THR A 1 213 ? -2.197 3.315 4.353 1.00 96.56 213 THR A C 1
ATOM 1689 O O . THR A 1 213 ? -1.508 2.405 3.891 1.00 96.56 213 THR A O 1
ATOM 1692 N N . TYR A 1 214 ? -1.937 4.605 4.162 1.00 98.12 214 TYR A N 1
ATOM 1693 C CA . TYR A 1 214 ? -0.755 5.119 3.483 1.00 98.12 214 TYR A CA 1
ATOM 1694 C C . TYR A 1 214 ? 0.427 5.182 4.445 1.00 98.12 214 TYR A C 1
ATOM 1696 O O . TYR A 1 214 ? 0.266 5.613 5.583 1.00 98.12 214 TYR A O 1
ATOM 1704 N N . PHE A 1 215 ? 1.620 4.813 3.990 1.00 98.56 215 PHE A N 1
ATOM 1705 C CA . PHE A 1 215 ? 2.851 4.931 4.761 1.00 98.56 215 PHE A CA 1
ATOM 1706 C C . PHE A 1 215 ? 4.077 5.073 3.857 1.00 98.56 215 PHE A C 1
ATOM 1708 O O . PHE A 1 215 ? 4.122 4.548 2.742 1.00 98.56 215 PHE A O 1
ATOM 1715 N N . VAL A 1 216 ? 5.088 5.783 4.353 1.00 98.44 216 VAL A N 1
ATOM 1716 C CA . VAL A 1 216 ? 6.389 5.915 3.687 1.00 98.44 216 VAL A CA 1
ATOM 1717 C C . VAL A 1 216 ? 7.292 4.754 4.076 1.00 98.44 216 VAL A C 1
ATOM 1719 O O . VAL A 1 216 ? 7.424 4.432 5.257 1.00 98.44 216 VAL A O 1
ATOM 1722 N N . ILE A 1 217 ? 7.954 4.156 3.092 1.00 98.06 217 ILE A N 1
ATOM 1723 C CA . ILE A 1 217 ? 8.986 3.137 3.294 1.00 98.06 217 ILE A CA 1
ATOM 1724 C C . ILE A 1 217 ? 10.263 3.522 2.549 1.00 98.06 217 ILE A C 1
ATOM 1726 O O . ILE A 1 217 ? 10.201 4.114 1.468 1.00 98.06 217 ILE A O 1
ATOM 1730 N N . ASP A 1 218 ? 11.407 3.166 3.129 1.00 97.12 218 ASP A N 1
ATOM 1731 C CA . ASP A 1 218 ? 12.719 3.254 2.494 1.00 97.12 218 ASP A CA 1
ATOM 1732 C C . ASP A 1 218 ? 13.487 1.922 2.582 1.00 97.12 218 ASP A C 1
ATOM 1734 O O . ASP A 1 218 ? 12.961 0.925 3.085 1.00 97.12 218 ASP A O 1
ATOM 1738 N N . GLY A 1 219 ? 14.714 1.872 2.061 1.00 95.50 219 GLY A N 1
ATOM 1739 C CA . GLY A 1 219 ? 15.539 0.660 2.083 1.00 95.50 219 GLY A CA 1
ATOM 1740 C C . GLY A 1 219 ? 16.029 0.212 3.463 1.00 95.50 219 GLY A C 1
ATOM 1741 O O . GLY A 1 219 ? 16.301 -0.972 3.664 1.00 95.50 219 GLY A O 1
ATOM 1742 N N . ASN A 1 220 ? 16.088 1.125 4.435 1.00 95.56 220 ASN A N 1
ATOM 1743 C CA . ASN A 1 220 ? 16.612 0.847 5.775 1.00 95.56 220 ASN A CA 1
ATOM 1744 C C . ASN A 1 220 ? 15.512 0.537 6.801 1.00 95.56 220 ASN A C 1
ATOM 1746 O O . ASN A 1 220 ? 15.804 0.082 7.910 1.00 95.56 220 ASN A O 1
ATOM 1750 N N . THR A 1 221 ? 14.253 0.790 6.451 1.00 96.88 221 THR A N 1
ATOM 1751 C CA . THR A 1 221 ? 13.127 0.711 7.377 1.00 96.88 221 THR A CA 1
ATOM 1752 C C . THR A 1 221 ? 12.237 -0.475 7.054 1.00 96.88 221 THR A C 1
ATOM 1754 O O . THR A 1 221 ? 11.625 -0.568 5.991 1.00 96.88 221 THR A O 1
ATOM 1757 N N . MET A 1 222 ? 12.103 -1.369 8.027 1.00 97.75 222 MET A N 1
ATOM 1758 C CA . MET A 1 222 ? 11.037 -2.358 8.049 1.00 97.75 222 MET A CA 1
ATOM 1759 C C . MET A 1 222 ? 9.774 -1.700 8.604 1.00 97.75 222 MET A C 1
ATOM 1761 O O . MET A 1 222 ? 9.782 -1.203 9.733 1.00 97.75 222 MET A O 1
ATOM 1765 N N . VAL A 1 223 ? 8.688 -1.720 7.832 1.00 98.50 223 VAL A N 1
ATOM 1766 C CA . VAL A 1 223 ? 7.393 -1.188 8.267 1.00 98.50 223 VAL A CA 1
ATOM 1767 C C . VAL A 1 223 ? 6.446 -2.339 8.574 1.00 98.50 223 VAL A C 1
ATOM 1769 O O . VAL A 1 223 ? 6.269 -3.240 7.760 1.00 98.50 223 VAL A O 1
ATOM 1772 N N . GLU A 1 224 ? 5.825 -2.320 9.745 1.00 98.44 224 GLU A N 1
ATOM 1773 C CA . GLU A 1 224 ? 4.827 -3.303 10.159 1.00 98.44 224 GLU A CA 1
ATOM 1774 C C . GLU A 1 224 ? 3.499 -2.600 10.436 1.00 98.44 224 GLU A C 1
ATOM 1776 O O . GLU A 1 224 ? 3.453 -1.617 11.174 1.00 98.44 224 GLU A O 1
ATOM 1781 N N . LEU A 1 225 ? 2.420 -3.105 9.840 1.00 97.81 225 LEU A N 1
ATOM 1782 C CA . LEU A 1 225 ? 1.059 -2.655 10.102 1.00 97.81 225 LEU A CA 1
ATOM 1783 C C . LEU A 1 225 ? 0.372 -3.649 11.033 1.00 97.81 225 LEU A C 1
ATOM 1785 O O . LEU A 1 225 ? 0.404 -4.861 10.789 1.00 97.81 225 LEU A O 1
ATOM 1789 N N . LYS A 1 226 ? -0.267 -3.134 12.083 1.00 95.25 226 LYS A N 1
ATOM 1790 C CA . LYS A 1 226 ? -1.029 -3.918 13.056 1.00 95.25 226 LYS A CA 1
ATOM 1791 C C . LYS A 1 226 ? -2.457 -3.405 13.134 1.00 95.25 226 LYS A C 1
ATOM 1793 O O . LYS A 1 226 ? -2.697 -2.267 13.514 1.00 95.25 226 LYS A O 1
ATOM 1798 N N . MET A 1 227 ? -3.410 -4.260 12.797 1.00 90.00 227 MET A N 1
ATOM 1799 C CA . MET A 1 227 ? -4.823 -3.997 13.015 1.00 90.00 227 MET A CA 1
ATOM 1800 C C . MET A 1 227 ? -5.134 -4.152 14.503 1.00 90.00 227 MET A C 1
ATOM 1802 O O . MET A 1 227 ? -5.061 -5.255 15.056 1.00 90.00 227 MET A O 1
ATOM 1806 N N . SER A 1 228 ? -5.500 -3.044 15.131 1.00 81.00 228 SER A N 1
ATOM 1807 C CA . SER A 1 228 ? -5.887 -2.989 16.533 1.00 81.00 228 SER A CA 1
ATOM 1808 C C . SER A 1 228 ? -7.403 -3.191 16.653 1.00 81.00 228 SER A C 1
ATOM 1810 O O . SER A 1 228 ? -8.172 -2.484 15.996 1.00 81.00 228 SER A O 1
ATOM 1812 N N . PRO A 1 229 ? -7.873 -4.159 17.465 1.00 68.38 229 PRO A N 1
ATOM 1813 C CA . PRO A 1 229 ? -9.293 -4.463 17.609 1.00 68.38 229 PRO A CA 1
ATOM 1814 C C . PRO A 1 229 ? -9.976 -3.393 18.467 1.00 68.38 229 PRO A C 1
ATOM 1816 O O . PRO A 1 229 ? -10.243 -3.599 19.647 1.00 68.38 229 PRO A O 1
ATOM 1819 N N . LEU A 1 230 ? -10.237 -2.229 17.880 1.00 64.25 230 LEU A N 1
ATOM 1820 C CA . LEU A 1 230 ? -10.933 -1.136 18.547 1.00 64.25 230 LEU A CA 1
ATOM 1821 C C . LEU A 1 230 ? -12.401 -1.078 18.135 1.00 64.25 230 LEU A C 1
ATOM 1823 O O . LEU A 1 230 ? -12.760 -1.355 16.988 1.00 64.25 230 LEU A O 1
ATOM 1827 N N . LEU A 1 231 ? -13.246 -0.683 19.087 1.00 53.38 231 LEU A N 1
ATOM 1828 C CA . LEU A 1 231 ? -14.642 -0.341 18.843 1.00 53.38 231 LEU A CA 1
ATOM 1829 C C . LEU A 1 231 ? -14.706 1.111 18.361 1.00 53.38 231 LEU A C 1
ATOM 1831 O O . LEU A 1 231 ? -14.410 2.031 19.119 1.00 53.38 231 LEU A O 1
ATOM 1835 N N . ILE A 1 232 ? -15.104 1.322 17.107 1.00 51.34 232 ILE A N 1
ATOM 1836 C CA . ILE A 1 232 ? -15.445 2.657 16.609 1.00 51.34 232 ILE A CA 1
ATOM 1837 C C . ILE A 1 232 ? -16.935 2.852 16.833 1.00 51.34 232 ILE A C 1
ATOM 1839 O O . ILE A 1 232 ? -17.762 2.227 16.170 1.00 51.34 232 ILE A O 1
ATOM 1843 N N . LEU A 1 233 ? -17.266 3.708 17.791 1.00 52.31 233 LEU A N 1
ATOM 1844 C CA . LEU A 1 233 ? -18.640 4.049 18.121 1.00 52.31 233 LEU A CA 1
ATOM 1845 C C . LEU A 1 233 ? -18.946 5.413 17.509 1.00 52.31 233 LEU A C 1
ATOM 1847 O O . LEU A 1 233 ? -18.442 6.439 17.963 1.00 52.31 233 LEU A O 1
ATOM 1851 N N . ASN A 1 234 ? -19.744 5.421 16.444 1.00 45.00 234 ASN A N 1
ATOM 1852 C CA . ASN A 1 234 ? -20.209 6.656 15.830 1.00 45.00 234 ASN A CA 1
ATOM 1853 C C . ASN A 1 234 ? -21.444 7.132 16.607 1.00 45.00 234 ASN A C 1
ATOM 1855 O O . ASN A 1 234 ? -22.576 6.801 16.267 1.00 45.00 234 ASN A O 1
ATOM 1859 N N . PHE A 1 235 ? -21.236 7.836 17.719 1.00 50.78 235 PHE A N 1
ATOM 1860 C CA . PHE A 1 235 ? -22.350 8.373 18.495 1.00 50.78 235 PHE A CA 1
ATOM 1861 C C . PHE A 1 235 ? -22.862 9.656 17.837 1.00 50.78 235 PHE A C 1
ATOM 1863 O O . PHE A 1 235 ? -22.351 10.743 18.082 1.00 50.78 235 PHE A O 1
ATOM 1870 N N . GLY A 1 236 ? -23.899 9.529 17.010 1.00 47.69 236 GLY A N 1
ATOM 1871 C CA . GLY A 1 236 ? -24.701 10.656 16.517 1.00 47.69 236 GLY A CA 1
ATOM 1872 C C . GLY A 1 236 ? -25.700 11.190 17.547 1.00 47.69 236 GLY A C 1
ATOM 1873 O O . GLY A 1 236 ? -26.714 11.768 17.166 1.00 47.69 236 GLY A O 1
ATOM 1874 N N . LEU A 1 237 ? -25.471 10.945 18.840 1.00 51.72 237 LEU A N 1
ATOM 1875 C CA . LEU A 1 237 ? -26.413 11.278 19.901 1.00 51.72 237 LEU A CA 1
ATOM 1876 C C . LEU A 1 237 ? -25.774 12.221 20.921 1.00 51.72 237 LEU A C 1
ATOM 1878 O O . LEU A 1 237 ? -24.630 11.990 21.322 1.00 51.72 237 LEU A O 1
ATOM 1882 N N . PRO A 1 238 ? -26.498 13.260 21.371 1.00 52.00 238 PRO A N 1
ATOM 1883 C CA . PRO A 1 238 ? -26.083 14.027 22.536 1.00 52.00 238 PRO A CA 1
ATOM 1884 C C . PRO A 1 238 ? -25.981 13.098 23.761 1.00 52.00 238 PRO A C 1
ATOM 1886 O O . PRO A 1 238 ? -26.687 12.085 23.811 1.00 52.00 238 PRO A O 1
ATOM 1889 N N . PRO A 1 239 ? -25.124 13.415 24.751 1.00 50.16 239 PRO A N 1
ATOM 1890 C CA . PRO A 1 239 ? -24.997 12.615 25.967 1.00 50.16 239 PRO A CA 1
ATOM 1891 C C . PRO A 1 239 ? -26.369 12.398 26.620 1.00 50.16 239 PRO A C 1
ATOM 1893 O O . PRO A 1 239 ? -27.051 13.362 26.964 1.00 50.16 239 PRO A O 1
ATOM 1896 N N . MET A 1 240 ? -26.782 11.139 26.773 1.00 63.44 240 MET A N 1
ATOM 1897 C CA . MET A 1 240 ? -28.053 10.758 27.392 1.00 63.44 240 MET A CA 1
ATOM 1898 C C . MET A 1 240 ? -27.888 9.468 28.204 1.00 63.44 240 MET A C 1
ATOM 1900 O O . MET A 1 240 ? -27.088 8.604 27.848 1.00 63.44 240 MET A O 1
ATOM 1904 N N . ASP A 1 241 ? -28.643 9.341 29.293 1.00 68.69 241 ASP A N 1
ATOM 1905 C CA . ASP A 1 241 ? -28.727 8.121 30.108 1.00 68.69 241 ASP A CA 1
ATOM 1906 C C . ASP A 1 241 ? -29.321 6.955 29.277 1.00 68.69 241 ASP A C 1
ATOM 1908 O O . ASP A 1 241 ? -30.240 7.196 28.483 1.00 68.69 241 ASP A O 1
ATOM 1912 N N . PRO A 1 242 ? -28.856 5.696 29.431 1.00 63.31 242 PRO A N 1
ATOM 1913 C CA . PRO A 1 242 ? -29.531 4.511 28.894 1.00 63.31 242 PRO A CA 1
ATOM 1914 C C . PRO A 1 242 ? -31.061 4.532 29.035 1.00 63.31 242 PRO A C 1
ATOM 1916 O O . PRO A 1 242 ? -31.768 4.201 28.082 1.00 63.31 242 PRO A O 1
ATOM 1919 N N . ALA A 1 243 ? -31.593 4.974 30.177 1.00 71.81 243 ALA A N 1
ATOM 1920 C CA . ALA A 1 243 ? -33.030 5.115 30.377 1.00 71.81 243 ALA A CA 1
ATOM 1921 C C . ALA A 1 243 ? -33.647 6.082 29.353 1.00 71.81 243 ALA A C 1
ATOM 1923 O O . ALA A 1 243 ? -34.635 5.737 28.709 1.00 71.81 243 ALA A O 1
ATOM 1924 N N . MET A 1 244 ? -33.034 7.246 29.123 1.00 66.50 244 MET A N 1
ATOM 1925 C CA . MET A 1 244 ? -33.461 8.228 28.112 1.00 66.50 244 MET A CA 1
ATOM 1926 C C . MET A 1 244 ? -33.362 7.688 26.676 1.00 66.50 244 MET A C 1
ATOM 1928 O O . MET A 1 244 ? -34.212 8.000 25.839 1.00 66.50 244 ME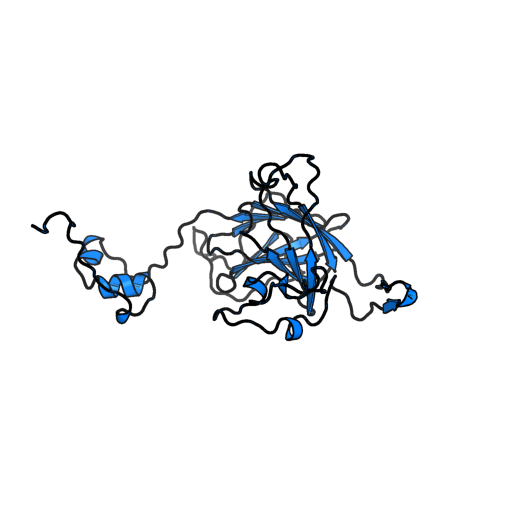T A O 1
ATOM 1932 N N . PHE A 1 245 ? -32.377 6.831 26.386 1.00 71.31 245 PHE A N 1
ATOM 1933 C CA . PHE A 1 245 ? -32.230 6.203 25.070 1.00 71.31 245 PHE A CA 1
ATOM 1934 C C . PHE A 1 245 ? -33.389 5.245 24.743 1.00 71.31 245 PHE A C 1
ATOM 1936 O O . PHE A 1 245 ? -33.911 5.274 23.623 1.00 71.31 245 PHE A O 1
ATOM 1943 N N . TYR A 1 246 ? -33.799 4.416 25.714 1.00 75.31 246 TYR A N 1
ATOM 1944 C CA . TYR A 1 246 ? -34.838 3.390 25.535 1.00 75.31 246 TYR A CA 1
ATOM 1945 C C . TYR A 1 246 ? -36.269 3.882 25.798 1.00 75.31 246 TYR A C 1
ATOM 1947 O O . TYR A 1 246 ? -37.211 3.257 25.311 1.00 75.31 246 TYR A O 1
ATOM 1955 N N . THR A 1 247 ? -36.452 4.977 26.542 1.00 69.00 247 THR A N 1
ATOM 1956 C CA . THR A 1 247 ? -37.781 5.543 26.853 1.00 69.00 247 THR A CA 1
ATOM 1957 C C . THR A 1 247 ? -38.225 6.630 25.874 1.00 69.00 247 THR A C 1
ATOM 1959 O O . THR A 1 247 ? -39.424 6.842 25.709 1.00 69.00 247 THR A O 1
ATOM 1962 N N . GLY A 1 248 ? -37.282 7.299 25.200 1.00 68.19 248 GLY A N 1
ATOM 1963 C CA . GLY A 1 248 ? -37.577 8.299 24.176 1.00 68.19 248 GLY A CA 1
ATOM 1964 C C . GLY A 1 248 ? -37.997 7.702 22.828 1.00 68.19 248 GLY A C 1
ATOM 1965 O O . GLY A 1 248 ? -38.419 6.550 22.709 1.00 68.19 248 GLY A O 1
ATOM 1966 N N . ASN A 1 249 ? -37.846 8.491 21.760 1.00 78.50 249 ASN A N 1
ATOM 1967 C CA . ASN A 1 249 ? -38.072 8.040 20.387 1.00 78.50 249 ASN A CA 1
ATOM 1968 C C . ASN A 1 249 ? -36.955 7.073 19.955 1.00 78.50 249 ASN A C 1
ATOM 1970 O O . ASN A 1 249 ? -36.050 7.438 19.210 1.00 78.50 249 ASN A O 1
ATOM 1974 N N . ILE A 1 250 ? -37.027 5.825 20.426 1.00 83.06 250 ILE A N 1
ATOM 1975 C CA . ILE A 1 250 ? -36.028 4.779 20.178 1.00 83.06 250 ILE A CA 1
ATOM 1976 C C . ILE A 1 250 ? -35.750 4.593 18.683 1.00 83.06 250 ILE A C 1
ATOM 1978 O O . ILE A 1 250 ? -34.622 4.331 18.286 1.00 83.06 250 ILE A O 1
ATOM 1982 N N . ARG A 1 251 ? -36.759 4.800 17.826 1.00 82.12 251 ARG A N 1
ATOM 1983 C CA . ARG A 1 251 ? -36.608 4.742 16.369 1.00 82.12 251 ARG A CA 1
ATOM 1984 C C . ARG A 1 251 ? -35.706 5.866 15.858 1.00 82.12 251 ARG A C 1
ATOM 1986 O O . ARG A 1 251 ? -34.823 5.594 15.056 1.00 82.12 251 ARG A O 1
ATOM 1993 N N . ALA A 1 252 ? -35.891 7.095 16.338 1.00 79.25 252 ALA A N 1
ATOM 1994 C CA . ALA A 1 252 ? -35.016 8.222 16.015 1.00 79.25 252 ALA A CA 1
ATOM 1995 C C . ALA A 1 252 ? -33.617 8.068 16.634 1.00 79.25 252 ALA A C 1
ATOM 1997 O O . ALA A 1 252 ? -32.627 8.359 15.971 1.00 79.25 252 ALA A O 1
ATOM 1998 N N . ASN A 1 253 ? -33.523 7.537 17.855 1.00 77.19 253 ASN A N 1
ATOM 1999 C CA . ASN A 1 253 ? -32.242 7.296 18.520 1.00 77.19 253 ASN A CA 1
ATOM 2000 C C . ASN A 1 253 ? -31.414 6.235 17.778 1.00 77.19 253 ASN A C 1
ATOM 2002 O O . ASN A 1 253 ? -30.230 6.437 17.526 1.00 77.19 253 ASN A O 1
ATOM 2006 N N . LEU A 1 254 ? -32.045 5.136 17.352 1.00 79.19 254 LEU A N 1
ATOM 2007 C CA . LEU A 1 254 ? -31.418 4.110 16.515 1.00 79.19 254 LEU A CA 1
ATOM 2008 C C . LEU A 1 254 ? -31.090 4.651 15.112 1.00 79.19 254 LEU A C 1
ATOM 2010 O O . LEU A 1 254 ? -30.032 4.338 14.575 1.00 79.19 254 LEU A O 1
ATOM 2014 N N . ALA A 1 255 ? -31.954 5.488 14.529 1.00 80.31 255 ALA A N 1
ATOM 2015 C CA . ALA A 1 255 ? -31.704 6.132 13.236 1.00 80.31 255 ALA A CA 1
ATOM 2016 C C . ALA A 1 255 ? -30.453 7.017 13.275 1.00 80.31 255 ALA A C 1
ATOM 2018 O O . ALA A 1 255 ? -29.597 6.908 12.399 1.00 80.31 255 ALA A O 1
ATOM 2019 N N . ALA A 1 256 ? -30.320 7.839 14.317 1.00 74.94 256 ALA A N 1
ATOM 2020 C CA . ALA A 1 256 ? -29.169 8.706 14.534 1.00 74.94 256 ALA A CA 1
ATOM 2021 C C . ALA A 1 256 ? -27.898 7.915 14.885 1.00 74.94 256 ALA A C 1
ATOM 2023 O O . ALA A 1 256 ? -26.826 8.223 14.371 1.00 74.94 256 ALA A O 1
ATOM 2024 N N . LEU A 1 257 ? -28.013 6.864 15.705 1.00 75.94 257 LEU A N 1
ATOM 2025 C CA . LEU A 1 257 ? -26.886 6.001 16.071 1.00 75.94 257 LEU A CA 1
ATOM 2026 C C . LEU A 1 257 ? -26.312 5.251 14.860 1.00 75.94 257 LEU A C 1
ATOM 2028 O O . LEU A 1 257 ? -25.098 5.174 14.694 1.00 75.94 257 LEU A O 1
ATOM 2032 N N . PHE A 1 258 ? -27.176 4.697 14.009 1.00 76.81 258 PHE A N 1
ATOM 2033 C CA . PHE A 1 258 ? -26.761 3.901 12.850 1.00 76.81 258 PHE A CA 1
ATOM 2034 C C . PHE A 1 258 ? -26.646 4.710 11.557 1.00 76.81 258 PHE A C 1
ATOM 2036 O O . PHE A 1 258 ? -26.291 4.148 10.522 1.00 76.81 258 PHE A O 1
ATOM 2043 N N . ASN A 1 259 ? -26.931 6.014 11.607 1.00 69.81 259 ASN A N 1
ATOM 2044 C CA . ASN A 1 259 ? -26.973 6.903 10.449 1.00 69.81 259 ASN A CA 1
ATOM 2045 C C . ASN A 1 259 ? -27.844 6.349 9.299 1.00 69.81 259 ASN A C 1
ATOM 2047 O O . ASN A 1 259 ? -27.440 6.300 8.136 1.00 69.81 259 ASN A O 1
ATOM 2051 N N . ILE A 1 260 ? -29.049 5.886 9.634 1.00 79.06 260 ILE A N 1
ATOM 2052 C CA . ILE A 1 260 ? -30.036 5.357 8.683 1.00 79.06 260 ILE A CA 1
ATOM 2053 C C . ILE A 1 260 ? -31.340 6.143 8.795 1.00 79.06 260 ILE A C 1
ATOM 2055 O O . ILE A 1 260 ? -31.707 6.582 9.879 1.00 79.06 260 ILE A O 1
ATOM 2059 N N . SER A 1 261 ? -32.070 6.301 7.684 1.00 78.06 261 SER A N 1
ATOM 2060 C CA . SER A 1 261 ? -33.389 6.951 7.724 1.00 78.06 261 SER A CA 1
ATOM 2061 C C . SER A 1 261 ? -34.314 6.225 8.718 1.00 78.06 261 SER A C 1
ATOM 2063 O O . SER A 1 261 ? -34.371 4.988 8.671 1.00 78.06 261 SER A O 1
ATOM 2065 N N . PRO A 1 262 ? -35.077 6.951 9.565 1.00 80.88 262 PRO A N 1
ATOM 2066 C CA . PRO A 1 262 ? -36.064 6.358 10.467 1.00 80.88 262 PRO A CA 1
ATOM 2067 C C . PRO A 1 262 ? -37.014 5.389 9.758 1.00 80.88 262 PRO A C 1
ATOM 2069 O O . PRO A 1 262 ? -37.380 4.359 10.322 1.00 80.88 262 PRO A O 1
ATOM 2072 N N . ASP A 1 263 ? -37.341 5.652 8.491 1.00 86.00 263 ASP A N 1
ATOM 2073 C CA . ASP A 1 263 ? -38.235 4.825 7.673 1.00 86.00 263 ASP A CA 1
ATOM 2074 C C . ASP A 1 263 ? -37.708 3.407 7.429 1.00 86.00 263 ASP A C 1
ATOM 2076 O O . ASP A 1 263 ? -38.488 2.476 7.219 1.00 86.00 263 ASP A O 1
ATOM 2080 N N . LYS A 1 264 ? -36.388 3.215 7.531 1.00 81.19 264 LYS A N 1
ATOM 2081 C CA . LYS A 1 264 ? -35.721 1.913 7.390 1.00 81.19 264 LYS A CA 1
ATOM 2082 C C . LYS A 1 264 ? -35.703 1.096 8.683 1.00 81.19 264 LYS A C 1
ATOM 2084 O O . LYS A 1 264 ? -35.304 -0.064 8.654 1.00 81.19 264 LYS A O 1
ATOM 2089 N N . ILE A 1 265 ? -36.151 1.661 9.805 1.00 81.38 265 ILE A N 1
ATOM 2090 C CA . ILE A 1 265 ? -36.207 0.972 11.097 1.00 81.38 265 ILE A CA 1
ATOM 2091 C C . ILE A 1 265 ? -37.626 0.474 11.342 1.00 81.38 265 ILE A C 1
ATOM 2093 O O . ILE A 1 265 ? -38.580 1.259 11.342 1.00 81.38 265 ILE A O 1
ATOM 2097 N N . ARG A 1 266 ? -37.752 -0.832 11.592 1.00 81.88 266 ARG A N 1
ATOM 2098 C CA . ARG A 1 266 ? -39.008 -1.500 11.946 1.00 81.88 266 ARG A CA 1
ATOM 2099 C C . ARG A 1 266 ? -38.874 -2.169 13.308 1.00 81.88 266 ARG A C 1
ATOM 2101 O O . ARG A 1 266 ? -37.860 -2.798 13.595 1.00 81.88 266 ARG A O 1
ATOM 2108 N N . ARG A 1 267 ? -39.913 -2.047 14.133 1.00 78.50 267 ARG A N 1
ATOM 2109 C CA . ARG A 1 267 ? -40.038 -2.795 15.386 1.00 78.50 267 ARG A CA 1
ATOM 2110 C C . ARG A 1 267 ? -40.748 -4.106 15.082 1.00 78.50 267 ARG A C 1
ATOM 2112 O O . ARG A 1 267 ? -41.807 -4.090 14.463 1.00 78.50 267 ARG A O 1
ATOM 2119 N N . VAL A 1 268 ? -40.167 -5.218 15.515 1.00 78.75 268 VAL A N 1
ATOM 2120 C CA . VAL A 1 268 ? -40.769 -6.546 15.373 1.00 78.75 268 VAL A CA 1
ATOM 2121 C C . VAL A 1 268 ? -41.032 -7.084 16.772 1.00 78.75 268 VAL A C 1
ATOM 2123 O O . VAL A 1 268 ? -40.137 -7.073 17.615 1.00 78.75 268 VAL A O 1
ATOM 2126 N N . SER A 1 269 ? -42.263 -7.504 17.042 1.00 75.81 269 SER A N 1
ATOM 2127 C CA . SER A 1 269 ? -42.605 -8.229 18.263 1.00 75.81 269 SER A CA 1
ATOM 2128 C C . SER A 1 269 ? -42.314 -9.708 18.045 1.00 75.81 269 SER A C 1
ATOM 2130 O O . SER A 1 269 ? -42.913 -10.328 17.166 1.00 75.81 269 SER A O 1
ATOM 2132 N N . ILE A 1 270 ? -41.405 -10.274 18.831 1.00 71.56 270 ILE A N 1
ATOM 2133 C CA . ILE A 1 270 ? -41.164 -11.716 18.829 1.00 71.56 270 ILE A CA 1
ATOM 2134 C C . ILE A 1 270 ? -42.153 -12.336 19.816 1.00 71.56 270 ILE A C 1
ATOM 2136 O O . ILE A 1 270 ? -42.099 -12.050 21.010 1.00 71.56 270 ILE A O 1
ATOM 2140 N N . ILE A 1 271 ? -43.069 -13.152 19.304 1.00 75.31 271 ILE A N 1
ATOM 2141 C CA . ILE A 1 271 ? -43.982 -13.989 20.090 1.00 75.31 271 ILE A CA 1
ATOM 2142 C C . ILE A 1 271 ? -43.405 -15.407 20.091 1.00 75.31 271 ILE A C 1
ATOM 2144 O O . ILE A 1 271 ? -42.893 -15.850 19.060 1.00 75.31 271 ILE A O 1
ATOM 2148 N N . SER A 1 272 ? -43.441 -16.115 21.224 1.00 66.31 272 SER A N 1
ATOM 2149 C CA . SER A 1 272 ? -42.959 -17.499 21.261 1.00 66.31 272 SER A CA 1
ATOM 2150 C C . SER A 1 272 ? -43.865 -18.389 20.406 1.00 66.31 272 SER A C 1
ATOM 2152 O O . SER A 1 272 ? -45.090 -18.295 20.462 1.00 66.31 272 SER A O 1
ATOM 2154 N N . ALA A 1 273 ? -43.267 -19.289 19.627 1.00 58.44 273 ALA A N 1
ATOM 2155 C CA . ALA A 1 273 ? -43.980 -20.235 18.765 1.00 58.44 273 ALA A CA 1
ATOM 2156 C C . ALA A 1 273 ? -44.692 -21.367 19.542 1.00 58.44 273 ALA A C 1
ATOM 2158 O O . ALA A 1 273 ? -44.976 -22.418 18.980 1.00 58.44 273 ALA A O 1
ATOM 2159 N N . SER A 1 274 ? -44.941 -21.189 20.841 1.00 60.28 274 SER A N 1
ATOM 2160 C CA . SER A 1 274 ? -45.446 -22.236 21.734 1.00 60.28 274 SER A CA 1
ATOM 2161 C C . SER A 1 274 ? -46.948 -22.156 22.024 1.00 60.28 274 SER A C 1
ATOM 2163 O O . SER A 1 274 ? -47.439 -23.013 22.741 1.00 60.28 274 SER A O 1
ATOM 2165 N N . ASN A 1 275 ? -47.685 -21.191 21.459 1.00 54.50 275 ASN A N 1
ATOM 2166 C CA . ASN A 1 275 ? -49.144 -21.089 21.619 1.00 54.50 275 ASN A CA 1
ATOM 2167 C C . ASN A 1 275 ? -49.869 -21.072 20.263 1.00 54.50 275 ASN A C 1
ATOM 2169 O O . ASN A 1 275 ? -50.541 -20.104 19.911 1.00 54.50 275 ASN A O 1
ATOM 2173 N N . GLN A 1 276 ? -49.726 -22.152 19.496 1.00 46.34 276 GLN A N 1
ATOM 2174 C CA . GLN A 1 276 ? -50.715 -22.534 18.487 1.00 46.34 276 GLN A CA 1
ATOM 2175 C C . GLN A 1 276 ? -51.293 -23.896 18.882 1.00 46.34 276 GLN A C 1
ATOM 2177 O O . GLN A 1 276 ? -50.778 -24.940 18.488 1.00 46.34 276 GLN A O 1
ATOM 2182 N N . THR A 1 277 ? -52.331 -23.847 19.714 1.00 42.28 277 THR A N 1
ATOM 2183 C CA . THR A 1 277 ? -53.354 -24.892 19.868 1.00 42.28 277 THR A CA 1
ATOM 2184 C C . THR A 1 277 ? -54.673 -24.303 19.423 1.00 42.28 277 THR A C 1
ATOM 2186 O O . THR A 1 277 ? -54.951 -23.173 19.892 1.00 42.28 277 THR A O 1
#